Protein AF-A0A7Y6XZK2-F1 (afdb_monomer)

Solvent-accessible surface area (backbone atoms only — not comparable to full-atom values): 11524 Å² total; per-residue (Å²): 136,84,83,80,73,70,82,66,88,69,73,74,62,91,85,45,61,59,38,51,48,46,37,41,50,50,38,49,55,32,41,60,69,39,52,82,78,48,89,76,71,78,68,51,56,80,52,32,36,64,51,54,50,51,48,41,15,51,24,37,51,49,53,70,66,44,93,55,44,61,64,53,49,51,52,47,37,54,71,78,36,73,84,60,76,88,78,88,84,87,82,89,84,76,80,86,68,77,63,78,80,74,59,87,71,78,78,49,70,66,56,57,66,51,21,56,29,47,58,52,56,43,72,71,50,88,50,68,68,52,33,53,47,50,50,39,40,24,54,64,21,42,80,90,80,38,98,57,69,54,57,72,60,36,29,66,76,68,73,49,88,71,52,69,68,57,51,52,52,50,45,50,52,47,44,53,51,52,24,50,49,32,48,58,51,36,55,66,64,68,78,113

Foldseek 3Di:
DDPPPQPDCPPDPPPQPLLLVLLLVLQVVLLVVCCVVPNDDRGDLVSSLVSLLLLLLLLLLLLVLDPCNPVSVVVCCCVQPVPDDDDPDDPPDDDPPPPSVPDPPPQDPVSVSSNPSSLCLLVSQPDPLLSLLSNLQSNQANSVPHPDRPVVSSCVSSVDPDDPVVSVVSNVSSSSSSSSVSSVSNVVVVVD

Structure (mmCIF, N/CA/C/O backbone):
data_AF-A0A7Y6XZK2-F1
#
_entry.id   AF-A0A7Y6XZK2-F1
#
loop_
_atom_site.group_PDB
_atom_site.id
_atom_site.type_symbol
_atom_site.label_atom_id
_atom_site.label_alt_id
_atom_site.label_comp_id
_atom_site.label_asym_id
_atom_site.label_entity_id
_atom_site.label_seq_id
_atom_site.pdbx_PDB_ins_code
_atom_site.Cartn_x
_atom_site.Cartn_y
_atom_site.Cartn_z
_atom_site.occupancy
_atom_site.B_iso_or_equiv
_atom_site.auth_seq_id
_atom_site.auth_comp_id
_atom_site.auth_asym_id
_atom_site.auth_atom_id
_atom_site.pdbx_PDB_model_num
ATOM 1 N N . MET A 1 1 ? -10.246 10.568 -19.996 1.00 30.36 1 MET A N 1
ATOM 2 C CA . MET A 1 1 ? -11.472 10.224 -19.246 1.00 30.36 1 MET A CA 1
ATOM 3 C C . MET A 1 1 ? -11.061 9.611 -17.915 1.00 30.36 1 MET A C 1
ATOM 5 O O . MET A 1 1 ? -10.684 8.452 -17.885 1.00 30.36 1 MET A O 1
ATOM 9 N N . THR A 1 2 ? -11.022 10.388 -16.834 1.00 35.16 2 THR A N 1
ATOM 10 C CA . THR A 1 2 ? -10.696 9.880 -15.489 1.00 35.16 2 THR A CA 1
ATOM 11 C C . THR A 1 2 ? -11.989 9.589 -14.744 1.00 35.16 2 THR A C 1
ATOM 13 O O . THR A 1 2 ? -12.615 10.500 -14.206 1.00 35.16 2 THR A O 1
ATOM 16 N N . PHE A 1 3 ? -12.394 8.319 -14.726 1.00 36.44 3 PHE A N 1
ATOM 17 C CA . PHE A 1 3 ? -13.400 7.821 -13.794 1.00 36.44 3 PHE A CA 1
ATOM 18 C C . PHE A 1 3 ? -12.797 7.855 -12.381 1.00 36.44 3 PHE A C 1
ATOM 20 O O . PHE A 1 3 ? -12.209 6.886 -11.916 1.00 36.44 3 PHE A O 1
ATOM 27 N N . GLN A 1 4 ? -12.919 8.988 -11.685 1.00 44.47 4 GLN A N 1
ATOM 28 C CA . GLN A 1 4 ? -12.753 9.029 -10.232 1.00 44.47 4 GLN A CA 1
ATOM 29 C C . GLN A 1 4 ? -13.996 8.405 -9.593 1.00 44.47 4 GLN A C 1
ATOM 31 O O . GLN A 1 4 ? -14.863 9.091 -9.050 1.00 44.47 4 GLN A O 1
ATOM 36 N N . SER A 1 5 ? -14.128 7.083 -9.681 1.00 52.38 5 SER A N 1
ATOM 37 C CA . SER A 1 5 ? -15.079 6.382 -8.829 1.00 52.38 5 SER A CA 1
ATOM 38 C C . SER A 1 5 ? -14.573 6.509 -7.394 1.00 52.38 5 SER A C 1
ATOM 40 O O . SER A 1 5 ? -13.600 5.848 -7.019 1.00 52.38 5 SER A O 1
ATOM 42 N N . LYS A 1 6 ? -15.216 7.377 -6.598 1.00 55.41 6 LYS A N 1
ATOM 43 C CA . LYS A 1 6 ? -15.053 7.392 -5.137 1.00 55.41 6 LYS A CA 1
ATOM 44 C C . LYS A 1 6 ? -15.117 5.944 -4.634 1.00 55.41 6 LYS A C 1
ATOM 46 O O . LYS A 1 6 ? -15.958 5.198 -5.151 1.00 55.41 6 LYS A O 1
ATOM 51 N N . PRO A 1 7 ? -14.276 5.538 -3.665 1.00 54.31 7 PRO A N 1
ATOM 52 C CA . PRO A 1 7 ? -14.402 4.224 -3.057 1.00 54.31 7 PRO A CA 1
ATOM 53 C C . PRO A 1 7 ? -15.819 4.113 -2.491 1.00 54.31 7 PRO A C 1
ATOM 55 O O . PRO A 1 7 ? -16.156 4.711 -1.473 1.00 54.31 7 PRO A O 1
ATOM 58 N N . ARG A 1 8 ? -16.697 3.398 -3.200 1.00 53.41 8 ARG A N 1
ATOM 59 C CA . ARG A 1 8 ? -17.921 2.890 -2.592 1.00 53.41 8 ARG A CA 1
ATOM 60 C C . ARG A 1 8 ? -17.459 1.872 -1.568 1.00 53.41 8 ARG A C 1
ATOM 62 O O . ARG A 1 8 ? -16.470 1.186 -1.823 1.00 53.41 8 ARG A O 1
ATOM 69 N N . ALA A 1 9 ? -18.158 1.780 -0.442 1.00 49.50 9 ALA A N 1
ATOM 70 C CA . ALA A 1 9 ? -17.946 0.734 0.544 1.00 49.50 9 ALA A CA 1
ATOM 71 C C . ALA A 1 9 ? -18.176 -0.635 -0.119 1.00 49.50 9 ALA A C 1
ATOM 73 O O . ALA A 1 9 ? -19.245 -1.229 -0.014 1.00 49.50 9 ALA A O 1
ATOM 74 N N . ARG A 1 10 ? -17.190 -1.133 -0.871 1.00 50.78 10 ARG A N 1
ATOM 75 C CA . ARG A 1 10 ? -17.092 -2.547 -1.176 1.00 50.78 10 ARG A CA 1
ATOM 76 C C . ARG A 1 10 ? -16.938 -3.182 0.189 1.00 50.78 10 ARG A C 1
ATOM 78 O O . ARG A 1 10 ? -16.003 -2.856 0.920 1.00 50.78 10 ARG A O 1
ATOM 85 N N . ALA A 1 11 ? -17.923 -3.990 0.562 1.00 49.16 11 ALA A N 1
ATOM 86 C CA . ALA A 1 11 ? -17.801 -4.836 1.727 1.00 49.16 11 ALA A CA 1
ATOM 87 C C . ALA A 1 11 ? -16.461 -5.560 1.598 1.00 49.16 11 ALA A C 1
ATOM 89 O O . ALA A 1 11 ? -16.196 -6.180 0.564 1.00 49.16 11 ALA A O 1
ATOM 90 N N . PHE A 1 12 ? -15.603 -5.425 2.610 1.00 54.25 12 PHE A N 1
ATOM 91 C CA . PHE A 1 12 ? -14.484 -6.338 2.745 1.00 54.25 12 PHE A CA 1
ATOM 92 C C . PHE A 1 12 ? -15.054 -7.748 2.596 1.00 54.25 12 PHE A C 1
ATOM 94 O O . PHE A 1 12 ? -16.040 -8.054 3.279 1.00 54.25 12 PHE A O 1
ATOM 101 N N . PRO A 1 13 ? -14.526 -8.588 1.691 1.00 54.16 13 PRO A N 1
ATOM 102 C CA . PRO A 1 13 ? -14.960 -9.970 1.649 1.00 54.16 13 PRO A CA 1
ATOM 103 C C . PRO A 1 13 ? -14.797 -10.530 3.065 1.00 54.16 13 PRO A C 1
ATOM 105 O O . PRO A 1 13 ? -13.745 -10.358 3.681 1.00 54.16 13 PRO A O 1
ATOM 108 N N . ALA A 1 14 ? -15.856 -11.143 3.603 1.00 47.19 14 ALA A N 1
ATOM 109 C CA . ALA A 1 14 ? -15.956 -11.570 5.005 1.00 47.19 14 ALA A CA 1
ATOM 110 C C . ALA A 1 14 ? -14.812 -12.502 5.4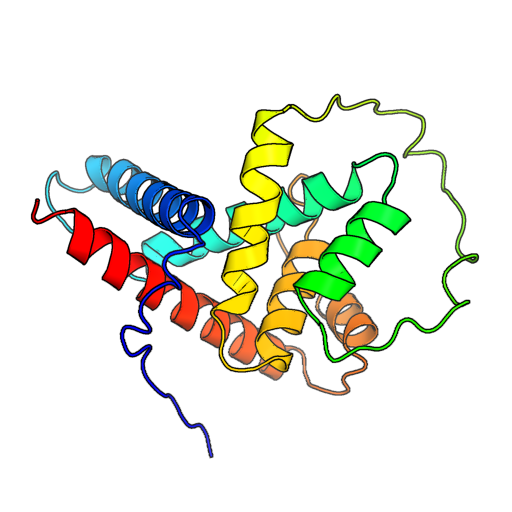68 1.00 47.19 14 ALA A C 1
ATOM 112 O O . ALA A 1 14 ? -14.646 -12.751 6.659 1.00 47.19 14 ALA A O 1
ATOM 113 N N . GLN A 1 15 ? -14.016 -12.995 4.518 1.00 51.72 15 GLN A N 1
ATOM 114 C CA . GLN A 1 15 ? -12.841 -13.834 4.702 1.00 51.72 15 GLN A CA 1
ATOM 115 C C . GLN A 1 15 ? -11.559 -13.069 5.067 1.00 51.72 15 GLN A C 1
ATOM 117 O O . GLN A 1 15 ? -10.582 -13.719 5.411 1.00 51.72 15 GLN A O 1
ATOM 122 N N . ASN A 1 16 ? -11.529 -11.730 5.045 1.00 70.69 16 ASN A N 1
ATOM 123 C CA . ASN A 1 16 ? -10.272 -10.985 5.179 1.00 70.69 16 ASN A CA 1
ATOM 124 C C . ASN A 1 16 ? -10.160 -10.187 6.493 1.00 70.69 16 ASN A C 1
ATOM 126 O O . ASN A 1 16 ? -9.974 -8.967 6.500 1.00 70.69 16 ASN A O 1
ATOM 130 N N . ARG A 1 17 ? -10.317 -10.889 7.627 1.00 78.44 17 ARG A N 1
ATOM 131 C CA . ARG A 1 17 ? -10.197 -10.308 8.982 1.00 78.44 17 ARG A CA 1
ATOM 132 C C . ARG A 1 17 ? -8.832 -9.662 9.213 1.00 78.44 17 ARG A C 1
ATOM 134 O O . ARG A 1 17 ? -8.770 -8.598 9.821 1.00 78.44 17 ARG A O 1
ATOM 141 N N . ASP A 1 18 ? -7.774 -10.264 8.682 1.00 82.75 18 ASP A N 1
ATOM 142 C CA . ASP A 1 18 ? -6.408 -9.769 8.859 1.00 82.75 18 ASP A CA 1
ATOM 143 C C . ASP A 1 18 ? -6.171 -8.475 8.075 1.00 82.75 18 ASP A C 1
ATOM 145 O O . ASP A 1 18 ? -5.560 -7.538 8.586 1.00 82.75 18 ASP A O 1
ATOM 149 N N . MET A 1 19 ? -6.743 -8.359 6.873 1.00 83.94 19 MET A N 1
ATOM 150 C CA . MET A 1 19 ? -6.704 -7.117 6.100 1.00 83.94 19 MET A CA 1
ATOM 151 C C . MET A 1 19 ? -7.499 -5.994 6.779 1.00 83.94 19 MET A C 1
ATOM 153 O O . MET A 1 19 ? -7.035 -4.856 6.824 1.00 83.94 19 MET A O 1
ATOM 157 N N . LEU A 1 20 ? -8.670 -6.297 7.353 1.00 86.69 20 LEU A N 1
ATOM 158 C CA . LEU A 1 20 ? -9.415 -5.319 8.153 1.00 86.69 20 LEU A CA 1
ATOM 159 C C . LEU A 1 20 ? -8.607 -4.883 9.382 1.00 86.69 20 LEU A C 1
ATOM 161 O O . LEU A 1 20 ? -8.540 -3.690 9.667 1.00 86.69 20 LEU A O 1
ATOM 165 N N . LYS A 1 21 ? -7.958 -5.823 10.076 1.00 88.75 21 LYS A N 1
ATOM 166 C CA . LYS A 1 21 ? -7.069 -5.523 11.204 1.00 88.75 21 LYS A CA 1
ATOM 167 C C . LYS A 1 21 ? -5.943 -4.572 10.788 1.00 88.75 21 LYS A C 1
ATOM 169 O O . LYS A 1 21 ? -5.758 -3.559 11.450 1.00 88.75 21 LYS A O 1
ATOM 174 N N . ALA A 1 22 ? -5.273 -4.829 9.662 1.00 88.44 22 ALA A N 1
ATOM 175 C CA . ALA A 1 22 ? -4.241 -3.938 9.125 1.00 88.44 22 ALA A CA 1
ATOM 176 C C . ALA A 1 22 ? -4.778 -2.526 8.832 1.00 88.44 22 ALA A C 1
ATOM 178 O O . ALA A 1 22 ? -4.155 -1.534 9.197 1.00 88.44 22 ALA A O 1
ATOM 179 N N . VAL A 1 23 ? -5.970 -2.417 8.235 1.00 90.25 23 VAL A N 1
ATOM 180 C CA . VAL A 1 23 ? -6.625 -1.118 8.003 1.00 90.25 23 VAL A CA 1
ATOM 181 C C . VAL A 1 23 ? -6.894 -0.368 9.308 1.00 90.25 23 VAL A C 1
ATOM 183 O O . VAL A 1 23 ? -6.638 0.835 9.386 1.00 90.25 23 VAL A O 1
ATOM 186 N N . LEU A 1 24 ? -7.399 -1.060 10.330 1.00 90.88 24 LEU A N 1
ATOM 187 C CA . LEU A 1 24 ? -7.689 -0.452 11.627 1.00 90.88 24 LEU A CA 1
ATOM 188 C C . LEU A 1 24 ? -6.411 -0.059 12.379 1.00 90.88 24 LEU A C 1
ATOM 190 O O . LEU A 1 24 ? -6.404 0.988 13.019 1.00 90.88 24 LEU A O 1
ATOM 194 N N . GLU A 1 25 ? -5.331 -0.837 12.267 1.00 91.81 25 GLU A N 1
ATOM 195 C CA . GLU A 1 25 ? -4.018 -0.487 12.826 1.00 91.81 25 GLU A CA 1
ATOM 196 C C . GLU A 1 25 ? -3.460 0.789 12.173 1.00 91.81 25 GLU A C 1
ATOM 198 O O . GLU A 1 25 ? -3.100 1.723 12.888 1.00 91.81 25 GLU A O 1
ATOM 203 N N . ILE A 1 26 ? -3.497 0.901 10.838 1.00 90.94 26 ILE A N 1
ATOM 204 C CA . ILE A 1 26 ? -3.076 2.122 10.118 1.00 90.94 26 ILE A CA 1
ATOM 205 C C . ILE A 1 26 ? -3.910 3.337 10.554 1.00 90.94 26 ILE A C 1
ATOM 207 O O . ILE A 1 26 ? -3.377 4.430 10.764 1.00 90.94 26 ILE A O 1
ATOM 211 N N . TYR A 1 27 ? -5.226 3.164 10.696 1.00 90.69 27 TYR A N 1
ATOM 212 C CA . TYR A 1 27 ? -6.109 4.229 11.168 1.00 90.69 27 TYR A CA 1
ATOM 213 C C . TYR A 1 27 ? -5.792 4.632 12.617 1.00 90.69 27 TYR A C 1
ATOM 215 O O . TYR A 1 27 ? -5.701 5.823 12.920 1.00 90.69 27 TYR A O 1
ATOM 223 N N . ALA A 1 28 ? -5.579 3.661 13.509 1.00 89.25 28 ALA A N 1
ATOM 224 C CA . ALA A 1 28 ? -5.222 3.908 14.902 1.00 89.25 28 ALA A CA 1
ATOM 225 C C . ALA A 1 28 ? -3.874 4.637 15.029 1.00 89.25 28 ALA A C 1
ATOM 227 O O . ALA A 1 28 ? -3.771 5.584 15.808 1.00 89.25 28 ALA A O 1
ATOM 228 N N . GLU A 1 29 ? -2.868 4.276 14.226 1.00 89.38 29 GLU A N 1
ATOM 229 C CA . GLU A 1 29 ? -1.589 4.998 14.163 1.00 89.38 29 GLU A CA 1
ATOM 230 C C . GLU A 1 29 ? -1.783 6.475 13.796 1.00 89.38 29 GLU A C 1
ATOM 232 O O . GLU A 1 29 ? -1.180 7.361 14.411 1.00 89.38 29 GLU A O 1
ATOM 237 N N . ALA A 1 30 ? -2.653 6.762 12.824 1.00 87.94 30 ALA A N 1
ATOM 238 C CA . ALA A 1 30 ? -2.967 8.134 12.445 1.00 87.94 30 ALA A CA 1
ATOM 239 C C . ALA A 1 30 ? -3.667 8.901 13.578 1.00 87.94 30 ALA A C 1
ATOM 241 O O . ALA A 1 30 ? -3.247 10.012 13.909 1.00 87.94 30 ALA A O 1
ATOM 242 N N . VAL A 1 31 ? -4.652 8.291 14.244 1.00 86.38 31 VAL A N 1
ATOM 243 C CA . VAL A 1 31 ? -5.320 8.879 15.421 1.00 86.38 31 VAL A CA 1
ATOM 244 C C . VAL A 1 31 ? -4.313 9.184 16.536 1.00 86.38 31 VAL A C 1
ATOM 246 O O . VAL A 1 31 ? -4.293 10.299 17.058 1.00 86.38 31 VAL A O 1
ATOM 249 N N . CYS A 1 32 ? -3.432 8.239 16.873 1.00 83.75 32 CYS A N 1
ATOM 250 C CA . CYS A 1 32 ? -2.424 8.419 17.921 1.00 83.75 32 CYS A CA 1
ATOM 251 C C . CYS A 1 32 ? -1.480 9.590 17.621 1.00 83.75 32 CYS A C 1
ATOM 253 O O . CYS A 1 32 ? -1.149 10.363 18.518 1.00 83.75 32 CYS A O 1
ATOM 255 N N . THR A 1 33 ? -1.081 9.775 16.361 1.00 81.75 33 THR A N 1
ATOM 256 C CA . THR A 1 33 ? -0.218 10.907 15.986 1.00 81.75 33 THR A CA 1
ATOM 257 C C . THR A 1 33 ? -0.914 12.268 16.071 1.00 81.75 33 THR A C 1
ATOM 259 O O . THR A 1 33 ? -0.247 13.288 16.253 1.00 81.75 33 THR A O 1
ATOM 262 N N . LEU A 1 34 ? -2.246 12.293 15.986 1.00 76.50 34 LEU A N 1
ATOM 263 C CA . LEU A 1 34 ? -3.061 13.502 16.116 1.00 76.50 34 LEU A CA 1
ATOM 264 C C . LEU A 1 34 ? -3.424 13.835 17.562 1.00 76.50 34 LEU A C 1
ATOM 266 O O . LEU A 1 34 ? -3.743 14.987 17.843 1.00 76.50 34 LEU A O 1
ATOM 270 N N . ALA A 1 35 ? -3.306 12.888 18.497 1.00 62.19 35 ALA A N 1
ATOM 271 C CA . ALA A 1 35 ? -3.550 13.136 19.919 1.00 62.19 35 ALA A CA 1
ATOM 272 C C . ALA A 1 35 ? -2.668 14.272 20.487 1.00 62.19 35 ALA A C 1
ATOM 274 O O . ALA A 1 35 ? -3.070 14.954 21.426 1.00 62.19 35 ALA A O 1
ATOM 275 N N . GLY A 1 36 ? -1.511 14.547 19.867 1.00 61.56 36 GLY A N 1
ATOM 276 C CA . GLY A 1 36 ? -0.664 15.705 20.181 1.00 61.56 36 GLY A CA 1
ATOM 277 C C . GLY A 1 36 ? -1.136 17.056 19.613 1.00 61.56 36 GLY A C 1
ATOM 278 O O . GLY A 1 36 ? -0.584 18.085 19.991 1.00 61.56 36 GLY A O 1
ATOM 279 N N . ARG A 1 37 ? -2.129 17.083 18.710 1.00 62.28 37 ARG A N 1
ATOM 280 C CA . ARG A 1 37 ? -2.663 18.287 18.031 1.00 62.28 37 ARG A CA 1
ATOM 281 C C . ARG A 1 37 ? -4.037 18.751 18.539 1.00 62.28 37 ARG A C 1
ATOM 283 O O . ARG A 1 37 ? -4.488 19.823 18.147 1.00 62.28 37 ARG A O 1
ATOM 290 N N . GLY A 1 38 ? -4.695 17.978 19.403 1.00 55.75 38 GLY A N 1
ATOM 291 C CA . GLY A 1 38 ? -6.032 18.274 19.930 1.00 55.75 38 GLY A CA 1
ATOM 292 C C . GLY A 1 38 ? -6.882 17.007 20.001 1.00 55.75 38 GLY A C 1
ATOM 293 O O . GLY A 1 38 ? -7.063 16.315 19.006 1.00 55.75 38 GLY A O 1
ATOM 294 N N . ALA A 1 39 ? -7.393 16.692 21.190 1.00 55.38 39 ALA A N 1
ATOM 295 C CA . ALA A 1 39 ? -7.749 15.335 21.616 1.00 55.38 39 ALA A CA 1
ATOM 296 C C . ALA A 1 39 ? -8.914 14.623 20.890 1.00 55.38 39 ALA A C 1
ATOM 298 O O . ALA A 1 39 ? -9.234 13.506 21.277 1.00 55.38 39 ALA A O 1
ATOM 299 N N . ASN A 1 40 ? -9.561 15.203 19.870 1.00 65.56 40 ASN A N 1
ATOM 300 C CA . ASN A 1 40 ? -10.792 14.624 19.306 1.00 65.56 40 ASN A CA 1
ATOM 301 C C . ASN A 1 40 ? -10.963 14.704 17.781 1.00 65.56 40 ASN A C 1
ATOM 303 O O . ASN A 1 40 ? -11.950 14.164 17.274 1.00 65.56 40 ASN A O 1
ATOM 307 N N . SER A 1 41 ? -10.041 15.316 17.035 1.00 71.31 41 SER A N 1
ATOM 308 C CA . SER A 1 41 ? -10.200 15.426 15.579 1.00 71.31 41 SER A CA 1
ATOM 309 C C . SER A 1 41 ? -10.007 14.064 14.892 1.00 71.31 41 SER A C 1
ATOM 311 O O . SER A 1 41 ? -9.044 13.360 15.208 1.00 71.31 41 SER A O 1
ATOM 313 N N . PRO A 1 42 ? -10.912 13.643 13.986 1.00 80.50 42 PRO A N 1
ATOM 314 C CA . PRO A 1 42 ? -10.686 12.460 13.162 1.00 80.50 42 PRO A CA 1
ATOM 315 C C . PRO A 1 42 ? -9.492 12.690 12.217 1.00 80.50 42 PRO A C 1
ATOM 317 O O . PRO A 1 42 ? -9.245 13.833 11.832 1.00 80.50 42 PRO A O 1
ATOM 320 N N . PRO A 1 43 ? -8.745 11.633 11.853 1.00 87.38 43 PRO A N 1
ATOM 321 C CA . PRO A 1 43 ? -7.648 11.754 10.905 1.00 87.38 43 PRO A CA 1
ATOM 322 C C . PRO A 1 43 ? -8.151 12.112 9.513 1.00 87.38 43 PRO A C 1
ATOM 324 O O . PRO A 1 43 ? -9.214 11.658 9.088 1.00 87.38 43 PRO A O 1
ATOM 327 N N . GLU A 1 44 ? -7.361 12.894 8.785 1.00 90.69 44 GLU A N 1
ATOM 328 C CA . GLU A 1 44 ? -7.632 13.215 7.388 1.00 90.69 44 GLU A CA 1
ATOM 329 C C . GLU A 1 44 ? -6.825 12.313 6.445 1.00 90.69 44 GLU A C 1
ATOM 331 O O . GLU A 1 44 ? -5.935 11.560 6.847 1.00 90.69 44 GLU A O 1
ATOM 336 N N . VAL A 1 45 ? -7.126 12.379 5.144 1.00 90.50 45 VAL A N 1
ATOM 337 C CA . VAL A 1 45 ? -6.440 11.572 4.115 1.00 90.50 45 VAL A CA 1
ATOM 338 C C . VAL A 1 45 ? -4.927 11.815 4.148 1.00 90.50 45 VAL A C 1
ATOM 340 O O . VAL A 1 45 ? -4.144 10.878 3.984 1.00 90.50 45 VAL A O 1
ATOM 343 N N . GLU A 1 46 ? -4.525 13.060 4.401 1.00 89.94 46 GLU A N 1
ATOM 344 C CA . GLU A 1 46 ? -3.128 13.494 4.477 1.00 89.94 46 GLU A CA 1
ATOM 345 C C . GLU A 1 46 ? -2.374 12.867 5.655 1.00 89.94 46 GLU A C 1
ATOM 347 O O . GLU A 1 46 ? -1.170 12.626 5.552 1.00 89.94 46 GLU A O 1
ATOM 352 N N . ASP A 1 47 ? -3.078 12.530 6.739 1.00 89.56 47 ASP A N 1
ATOM 353 C CA . ASP A 1 47 ? -2.489 11.841 7.884 1.00 89.56 47 ASP A CA 1
ATOM 354 C C . ASP A 1 47 ? -2.290 10.352 7.590 1.00 89.56 47 ASP A C 1
ATOM 356 O O . ASP A 1 47 ? -1.270 9.785 7.983 1.00 89.56 47 ASP A O 1
ATOM 360 N N . ILE A 1 48 ? -3.219 9.721 6.859 1.00 91.69 48 ILE A N 1
ATOM 361 C CA . ILE A 1 48 ? -3.176 8.286 6.533 1.00 91.69 48 ILE A CA 1
ATOM 362 C C . ILE A 1 48 ? -2.082 7.950 5.515 1.00 91.69 48 ILE A C 1
ATOM 364 O O . ILE A 1 48 ? -1.349 6.978 5.708 1.00 91.69 48 ILE A O 1
ATOM 368 N N . ILE A 1 49 ? -1.970 8.729 4.431 1.00 92.81 49 ILE A N 1
ATOM 369 C CA . ILE A 1 49 ? -1.065 8.456 3.296 1.00 92.81 49 ILE A CA 1
ATOM 370 C C . ILE A 1 49 ? 0.360 8.063 3.728 1.00 92.81 49 ILE A C 1
ATOM 372 O O . ILE A 1 49 ? 0.808 6.985 3.335 1.00 92.81 49 ILE A O 1
ATOM 376 N N . PRO A 1 50 ? 1.084 8.862 4.533 1.00 90.69 50 PRO A N 1
ATOM 377 C CA . PRO A 1 50 ? 2.450 8.523 4.940 1.00 90.69 50 PRO A CA 1
ATOM 378 C C . PRO A 1 50 ? 2.549 7.232 5.770 1.00 90.69 50 PRO A C 1
ATOM 380 O O . PRO A 1 50 ? 3.562 6.540 5.683 1.00 90.69 50 PRO A O 1
ATOM 383 N N . ARG A 1 51 ? 1.520 6.869 6.554 1.00 91.31 51 ARG A N 1
ATOM 384 C CA . ARG A 1 51 ? 1.519 5.599 7.306 1.00 91.31 51 ARG A CA 1
ATOM 385 C C . ARG A 1 51 ? 1.298 4.431 6.359 1.00 91.31 51 ARG A C 1
ATOM 387 O O . ARG A 1 51 ? 2.064 3.476 6.389 1.00 91.31 51 ARG A O 1
ATOM 394 N N . LEU A 1 52 ? 0.318 4.554 5.465 1.00 91.81 52 LEU A N 1
ATOM 395 C CA . LEU A 1 52 ? 0.047 3.559 4.432 1.00 91.81 52 LEU A CA 1
ATOM 396 C C . LEU A 1 52 ? 1.294 3.287 3.575 1.00 91.81 52 LEU A C 1
ATOM 398 O O . LEU A 1 52 ? 1.648 2.133 3.340 1.00 91.81 52 LEU A O 1
ATOM 402 N N . GLU A 1 53 ? 1.983 4.343 3.146 1.00 91.50 53 GLU A N 1
ATOM 403 C CA . GLU A 1 53 ? 3.226 4.238 2.383 1.00 91.50 53 GLU A CA 1
ATOM 404 C C . GLU A 1 53 ? 4.321 3.521 3.190 1.00 91.50 53 GLU A C 1
ATOM 406 O O . GLU A 1 53 ? 4.929 2.571 2.693 1.00 91.50 53 GLU A O 1
ATOM 411 N N . ASN A 1 54 ? 4.531 3.898 4.455 1.00 90.38 54 ASN A N 1
ATOM 412 C CA . ASN A 1 54 ? 5.521 3.254 5.321 1.00 90.38 54 ASN A CA 1
ATOM 413 C C . ASN A 1 54 ? 5.229 1.761 5.552 1.00 90.38 54 ASN A C 1
ATOM 415 O O . ASN A 1 54 ? 6.136 0.925 5.506 1.00 90.38 54 ASN A O 1
ATOM 419 N N . TRP A 1 55 ? 3.960 1.413 5.751 1.00 91.31 55 TRP A N 1
ATOM 420 C CA . TRP A 1 55 ? 3.506 0.031 5.867 1.00 91.31 55 TRP A CA 1
ATOM 421 C C . TRP A 1 55 ? 3.827 -0.767 4.600 1.00 91.31 55 TRP A C 1
ATOM 423 O O . TRP A 1 55 ? 4.450 -1.827 4.680 1.00 91.31 55 TRP A O 1
ATOM 433 N N . MET A 1 56 ? 3.499 -0.237 3.417 1.00 90.75 56 MET A N 1
ATOM 434 C CA . MET A 1 56 ? 3.809 -0.895 2.141 1.00 90.75 56 MET A CA 1
ATOM 435 C C . MET A 1 56 ? 5.312 -1.089 1.927 1.00 90.75 56 MET A C 1
ATOM 437 O O . MET A 1 56 ? 5.743 -2.160 1.488 1.00 90.75 56 MET A O 1
ATOM 441 N N . ILE A 1 57 ? 6.121 -0.080 2.254 1.00 89.19 57 ILE A N 1
ATOM 442 C CA . ILE A 1 57 ? 7.585 -0.155 2.160 1.00 89.19 57 ILE A CA 1
ATOM 443 C C . ILE A 1 57 ? 8.120 -1.239 3.098 1.00 89.19 57 ILE A C 1
ATOM 445 O O . ILE A 1 57 ? 8.942 -2.061 2.684 1.00 89.19 57 ILE A O 1
ATOM 449 N N . THR A 1 58 ? 7.624 -1.284 4.335 1.00 87.06 58 THR A N 1
ATOM 450 C CA . THR A 1 58 ? 8.026 -2.266 5.352 1.00 87.06 58 THR A CA 1
ATOM 451 C C . THR A 1 58 ? 7.642 -3.686 4.937 1.00 87.06 58 THR A C 1
ATOM 453 O O . THR A 1 58 ? 8.461 -4.604 5.036 1.00 87.06 58 THR A O 1
ATOM 456 N N . ALA A 1 59 ? 6.443 -3.877 4.385 1.00 87.75 59 ALA A N 1
ATOM 457 C CA . ALA A 1 59 ? 6.008 -5.158 3.839 1.00 87.75 59 ALA A CA 1
ATOM 458 C C . ALA A 1 59 ? 6.904 -5.604 2.668 1.00 87.75 59 ALA A C 1
ATOM 460 O O . ALA A 1 59 ? 7.407 -6.728 2.659 1.00 87.75 59 ALA A O 1
ATOM 461 N N . CYS A 1 60 ? 7.212 -4.708 1.724 1.00 87.25 60 CYS A N 1
ATOM 462 C CA . CYS A 1 60 ? 8.113 -5.015 0.609 1.00 87.25 60 CYS A CA 1
ATOM 463 C C . CYS A 1 60 ? 9.562 -5.274 1.062 1.00 87.25 60 CYS A C 1
ATOM 465 O O . CYS A 1 60 ? 10.275 -6.083 0.463 1.00 87.25 60 CYS A O 1
ATOM 467 N N . TRP A 1 61 ? 10.036 -4.595 2.108 1.00 83.62 61 TRP A N 1
ATOM 468 C CA . TRP A 1 61 ? 11.347 -4.852 2.714 1.00 83.62 61 TRP A CA 1
ATOM 469 C C . TRP A 1 61 ? 11.401 -6.228 3.377 1.00 83.62 61 TRP A C 1
ATOM 471 O O . TRP A 1 61 ? 12.369 -6.968 3.203 1.00 83.62 61 TRP A O 1
ATOM 481 N N . THR A 1 62 ? 10.347 -6.606 4.093 1.00 80.75 62 THR A N 1
ATOM 482 C CA . THR A 1 62 ? 10.209 -7.928 4.715 1.00 80.75 62 THR A CA 1
ATOM 483 C C . THR A 1 62 ? 10.183 -9.031 3.667 1.00 80.75 62 THR A C 1
ATOM 485 O O . THR A 1 62 ? 10.983 -9.963 3.753 1.00 80.75 62 THR A O 1
ATOM 488 N N . LEU A 1 63 ? 9.398 -8.857 2.601 1.00 81.50 63 LEU A N 1
ATOM 489 C CA . LEU A 1 63 ? 9.348 -9.786 1.471 1.00 81.50 63 LEU A CA 1
ATOM 490 C C . LEU A 1 63 ? 10.733 -10.006 0.839 1.00 81.50 63 LEU A C 1
ATOM 492 O O . LEU A 1 63 ? 11.118 -11.136 0.549 1.00 81.50 63 LEU A O 1
ATOM 496 N N . ARG A 1 64 ? 11.536 -8.942 0.692 1.00 77.06 64 ARG A N 1
ATOM 497 C CA . ARG A 1 64 ? 12.920 -9.024 0.187 1.00 77.06 64 ARG A CA 1
ATOM 498 C C . ARG A 1 64 ? 13.879 -9.753 1.122 1.00 77.06 64 ARG A C 1
ATOM 500 O O . ARG A 1 64 ? 14.933 -10.196 0.671 1.00 77.06 64 ARG A O 1
ATOM 507 N N . ARG A 1 65 ? 13.596 -9.847 2.415 1.00 75.19 65 ARG A N 1
ATOM 508 C CA . ARG A 1 65 ? 14.489 -10.503 3.380 1.00 75.19 65 ARG A CA 1
ATOM 509 C C . ARG A 1 65 ? 14.176 -11.989 3.548 1.00 75.19 65 ARG A C 1
ATOM 511 O O . ARG A 1 65 ? 15.034 -12.704 4.062 1.00 75.19 65 ARG A O 1
ATOM 518 N N . LEU A 1 66 ? 12.998 -12.456 3.120 1.00 67.75 66 LEU A N 1
ATOM 519 C CA . LEU A 1 66 ? 12.615 -13.862 3.250 1.00 67.75 66 LEU A CA 1
ATOM 520 C C . LEU A 1 66 ? 13.625 -14.772 2.523 1.00 67.75 66 LEU A C 1
ATOM 522 O O . LEU A 1 66 ? 14.018 -14.458 1.400 1.00 67.75 66 LEU A O 1
ATOM 526 N N . PRO A 1 67 ? 14.071 -15.881 3.145 1.00 54.88 67 PRO A N 1
ATOM 527 C CA . PRO A 1 67 ? 15.085 -16.770 2.572 1.00 54.88 67 PRO A CA 1
ATOM 528 C C . PRO A 1 67 ? 14.593 -17.522 1.325 1.00 54.88 67 PRO A C 1
ATOM 530 O O . PRO A 1 67 ? 15.408 -17.905 0.494 1.00 54.88 67 PRO A O 1
ATOM 533 N N . ASP A 1 68 ? 13.276 -17.667 1.162 1.00 59.38 68 ASP A N 1
ATOM 534 C CA . ASP A 1 68 ? 12.623 -18.282 0.003 1.00 59.38 68 ASP A CA 1
ATOM 535 C C . ASP A 1 68 ? 11.902 -17.218 -0.843 1.00 59.38 68 ASP A C 1
ATOM 537 O O . ASP A 1 68 ? 10.673 -17.175 -0.963 1.00 59.38 68 ASP A O 1
ATOM 541 N N . ARG A 1 69 ? 12.691 -16.265 -1.357 1.00 53.88 69 ARG A N 1
ATOM 542 C CA . ARG A 1 69 ? 12.188 -15.105 -2.115 1.00 53.88 69 ARG A CA 1
ATOM 543 C C . ARG A 1 69 ? 11.355 -15.517 -3.316 1.00 53.88 69 ARG A C 1
ATOM 545 O O . ARG A 1 69 ? 10.375 -14.846 -3.615 1.00 53.88 69 ARG A O 1
ATOM 552 N N . GLU A 1 70 ? 11.751 -16.589 -3.996 1.00 48.75 70 GLU A N 1
ATOM 553 C CA . GLU A 1 70 ? 11.073 -17.072 -5.193 1.00 48.75 70 GLU A CA 1
ATOM 554 C C . GLU A 1 70 ? 9.760 -17.767 -4.849 1.00 48.75 70 GLU A C 1
ATOM 556 O O . GLU A 1 70 ? 8.749 -17.385 -5.428 1.00 48.75 70 GLU A O 1
ATOM 561 N N . ALA A 1 71 ? 9.689 -18.684 -3.875 1.00 46.47 71 ALA A N 1
ATOM 562 C CA . ALA A 1 71 ? 8.401 -19.302 -3.548 1.00 46.47 71 ALA A CA 1
ATOM 563 C C . ALA A 1 71 ? 7.436 -18.316 -2.872 1.00 46.47 71 ALA A C 1
ATOM 565 O O . ALA A 1 71 ? 6.236 -18.358 -3.141 1.00 46.47 71 ALA A O 1
ATOM 566 N N . GLY A 1 72 ? 7.940 -17.399 -2.037 1.00 47.22 72 GLY A N 1
ATOM 567 C CA . GLY A 1 72 ? 7.140 -16.339 -1.418 1.00 47.22 72 GLY A CA 1
ATOM 568 C C . GLY A 1 72 ? 6.573 -15.366 -2.453 1.00 47.22 72 GLY A C 1
ATOM 569 O O . GLY A 1 72 ? 5.368 -15.124 -2.472 1.00 47.22 72 GLY A O 1
ATOM 570 N N . PHE A 1 73 ? 7.415 -14.877 -3.369 1.00 52.31 73 PHE A N 1
ATOM 571 C CA . PHE A 1 73 ? 6.993 -14.016 -4.476 1.00 52.31 73 PHE A CA 1
ATOM 572 C C . PHE A 1 73 ? 6.082 -14.744 -5.470 1.00 52.31 73 PHE A C 1
ATOM 574 O O . PHE A 1 73 ? 5.118 -14.146 -5.928 1.00 52.31 73 PHE A O 1
ATOM 581 N N . LEU A 1 74 ? 6.322 -16.021 -5.787 1.00 50.31 74 LEU A N 1
ATOM 582 C CA . LEU A 1 74 ? 5.474 -16.812 -6.691 1.00 50.31 74 LEU A CA 1
ATOM 583 C C . LEU A 1 74 ? 4.104 -17.132 -6.071 1.00 50.31 74 LEU A C 1
ATOM 585 O O . LEU A 1 74 ? 3.094 -17.058 -6.771 1.00 50.31 74 LEU A O 1
ATOM 589 N N . ARG A 1 75 ? 4.037 -17.411 -4.761 1.00 49.62 75 ARG A N 1
ATOM 590 C CA . ARG A 1 75 ? 2.768 -17.575 -4.025 1.00 49.62 75 ARG A CA 1
ATOM 591 C C . ARG A 1 75 ? 1.986 -16.267 -3.956 1.00 49.62 75 ARG A C 1
ATOM 593 O O . ARG A 1 75 ? 0.805 -16.251 -4.293 1.00 49.62 75 ARG A O 1
ATOM 600 N N . LEU A 1 76 ? 2.655 -15.168 -3.602 1.00 52.28 76 LEU A N 1
ATOM 601 C CA . LEU A 1 76 ? 2.071 -13.828 -3.653 1.00 52.28 76 LEU A CA 1
ATOM 602 C C . LEU A 1 76 ? 1.687 -13.445 -5.079 1.00 52.28 76 LEU A C 1
ATOM 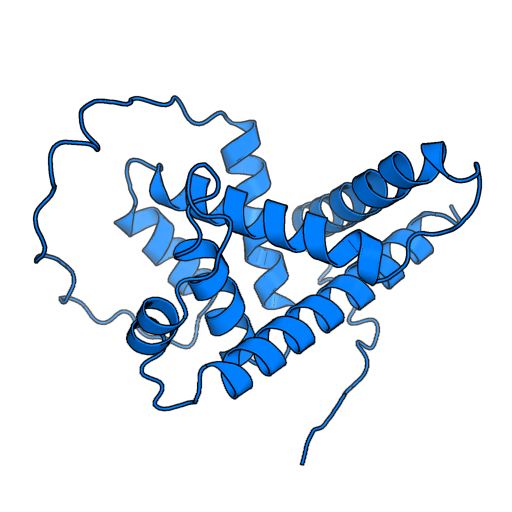604 O O . LEU A 1 76 ? 0.688 -12.768 -5.250 1.00 52.28 76 LEU A O 1
ATOM 608 N N . ARG A 1 77 ? 2.406 -13.901 -6.111 1.00 49.47 77 ARG A N 1
ATOM 609 C CA . ARG A 1 77 ? 2.061 -13.597 -7.499 1.00 49.47 77 ARG A CA 1
ATOM 610 C C . ARG A 1 77 ? 0.784 -14.299 -7.940 1.00 49.47 77 ARG A C 1
ATOM 612 O O . ARG A 1 77 ? -0.064 -13.652 -8.542 1.00 49.47 77 ARG A O 1
ATOM 619 N N . GLY A 1 78 ? 0.613 -15.570 -7.583 1.00 45.06 78 GLY A N 1
ATOM 620 C CA . GLY A 1 78 ? -0.640 -16.296 -7.813 1.00 45.06 78 GLY A CA 1
ATOM 621 C C . GLY A 1 78 ? -1.824 -15.726 -7.021 1.00 45.06 78 GLY A C 1
ATOM 622 O O . GLY A 1 78 ? -2.944 -15.729 -7.522 1.00 45.06 78 GLY A O 1
ATOM 623 N N . ALA A 1 79 ? -1.578 -15.192 -5.818 1.00 47.94 79 ALA A N 1
ATOM 624 C CA . ALA A 1 79 ? -2.609 -14.598 -4.963 1.00 47.94 79 ALA A CA 1
ATOM 625 C C . ALA 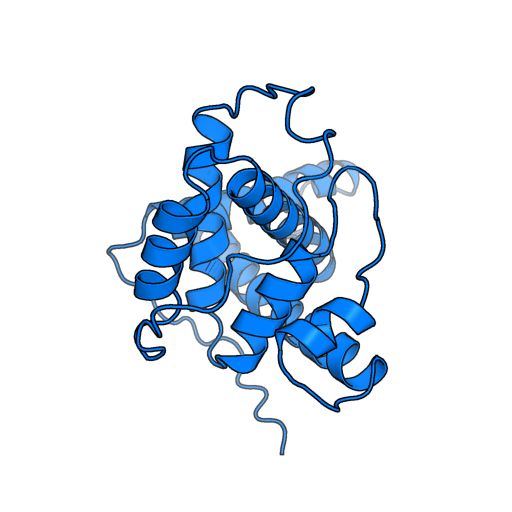A 1 79 ? -2.955 -13.135 -5.323 1.00 47.94 79 ALA A C 1
ATOM 627 O O . ALA A 1 79 ? -4.125 -12.759 -5.316 1.00 47.94 79 ALA A O 1
ATOM 628 N N . LEU A 1 80 ? -1.959 -12.309 -5.661 1.00 44.25 80 LEU A N 1
ATOM 629 C CA . LEU A 1 80 ? -2.117 -10.888 -5.999 1.00 44.25 80 LEU A CA 1
ATOM 630 C C . LEU A 1 80 ? -2.450 -10.657 -7.482 1.00 44.25 80 LEU A C 1
ATOM 632 O O . LEU A 1 80 ? -3.089 -9.657 -7.822 1.00 44.25 80 LEU A O 1
ATOM 636 N N . TRP A 1 81 ? -2.021 -11.563 -8.368 1.00 53.28 81 TRP A N 1
ATOM 637 C CA . TRP A 1 81 ? -2.166 -11.457 -9.824 1.00 53.28 81 TRP A CA 1
ATOM 638 C C . TRP A 1 81 ? -2.560 -12.808 -10.460 1.00 53.28 81 TRP A C 1
ATOM 640 O O . TRP A 1 81 ? -1.782 -13.368 -11.241 1.00 53.28 81 TRP A O 1
ATOM 650 N N . PRO A 1 82 ? -3.785 -13.314 -10.197 1.00 44.66 82 PRO A N 1
ATOM 651 C CA . PRO A 1 82 ? -4.264 -14.597 -10.730 1.00 44.66 82 PRO A CA 1
ATOM 652 C C . PRO A 1 82 ? -4.285 -14.663 -12.268 1.00 44.66 82 PRO A C 1
ATOM 654 O O . PRO A 1 82 ? -4.296 -15.746 -12.840 1.00 44.66 82 PRO A O 1
ATOM 657 N N . GLU A 1 83 ? -4.254 -13.511 -12.944 1.00 39.41 83 GLU A N 1
ATOM 658 C CA . GLU A 1 83 ? -4.301 -13.406 -14.409 1.00 39.41 83 GLU A CA 1
ATOM 659 C C . GLU A 1 83 ? -2.917 -13.419 -15.077 1.00 39.41 83 GLU A C 1
ATOM 661 O O . GLU A 1 83 ? -2.813 -13.512 -16.298 1.00 39.41 83 GLU A O 1
ATOM 666 N N . THR A 1 84 ? -1.832 -13.351 -14.299 1.00 38.84 84 THR A N 1
ATOM 667 C CA . THR A 1 84 ? -0.480 -13.516 -14.845 1.00 38.84 84 THR A CA 1
ATOM 668 C C . THR A 1 84 ? -0.057 -14.973 -14.735 1.00 38.84 84 THR A C 1
ATOM 670 O O . THR A 1 84 ? 0.342 -15.425 -13.664 1.00 38.84 84 THR A O 1
ATOM 673 N N . ALA A 1 85 ? -0.138 -15.710 -15.844 1.00 35.31 85 ALA A N 1
ATOM 674 C CA . ALA A 1 85 ? 0.384 -17.070 -15.916 1.00 35.31 85 ALA A CA 1
ATOM 675 C C . ALA A 1 85 ? 1.875 -17.111 -15.500 1.00 35.31 85 ALA A C 1
ATOM 677 O O . ALA A 1 85 ? 2.626 -16.165 -15.779 1.00 35.31 85 ALA A O 1
ATOM 678 N N . PRO A 1 86 ? 2.321 -18.179 -14.817 1.00 37.19 86 PRO A N 1
ATOM 679 C CA . PRO A 1 86 ? 3.722 -18.360 -14.475 1.00 37.19 86 PRO A CA 1
ATOM 680 C C . PRO A 1 86 ? 4.525 -18.656 -15.748 1.00 37.19 86 PRO A C 1
ATOM 682 O O . PRO A 1 86 ? 4.509 -19.772 -16.257 1.00 37.19 86 PRO A O 1
ATOM 685 N N . GLU A 1 87 ? 5.245 -17.665 -16.268 1.00 35.19 87 GLU A N 1
ATOM 686 C CA . GLU A 1 87 ? 6.308 -17.924 -17.240 1.00 35.19 87 GLU A CA 1
ATOM 687 C C . GLU A 1 87 ? 7.533 -18.473 -16.504 1.00 35.19 87 GLU A C 1
ATOM 689 O O . GLU A 1 87 ? 8.116 -17.817 -15.634 1.00 35.19 87 GLU A O 1
ATOM 694 N N . ALA A 1 88 ? 7.901 -19.709 -16.834 1.00 34.28 88 ALA A N 1
ATOM 695 C CA . ALA A 1 88 ? 9.122 -20.332 -16.363 1.00 34.28 88 ALA A CA 1
ATOM 696 C C . ALA A 1 88 ? 10.319 -19.757 -17.139 1.00 34.28 88 ALA A C 1
ATOM 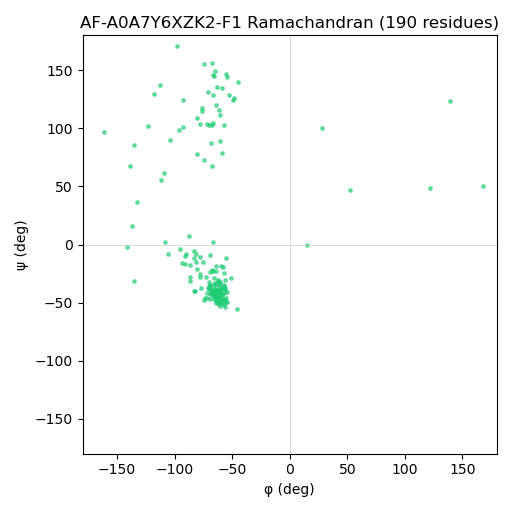698 O O . ALA A 1 88 ? 10.449 -20.003 -18.335 1.00 34.28 88 ALA A O 1
ATOM 699 N N . GLY A 1 89 ? 11.218 -19.045 -16.449 1.00 35.38 89 GLY A N 1
ATOM 700 C CA . GLY A 1 89 ? 12.619 -18.969 -16.885 1.00 35.38 89 GLY A CA 1
ATOM 701 C C . GLY A 1 89 ? 13.248 -17.604 -17.180 1.00 35.38 89 GLY A C 1
ATOM 702 O O . GLY A 1 89 ? 13.957 -17.504 -18.176 1.00 35.38 89 GLY A O 1
ATOM 703 N N . THR A 1 90 ? 13.126 -16.587 -16.311 1.00 34.28 90 THR A N 1
ATOM 704 C CA . THR A 1 90 ? 13.829 -15.304 -16.580 1.00 34.28 90 THR A CA 1
ATOM 705 C C . THR A 1 90 ? 14.544 -14.619 -15.414 1.00 34.28 90 THR A C 1
ATOM 707 O O . THR A 1 90 ? 14.926 -13.460 -15.558 1.00 34.28 90 THR A O 1
ATOM 710 N N . TYR A 1 91 ? 14.806 -15.285 -14.280 1.00 39.81 91 TYR A N 1
ATOM 711 C CA . TYR A 1 91 ? 15.476 -14.621 -13.141 1.00 39.81 91 TYR A CA 1
ATOM 712 C C . TYR A 1 91 ? 16.641 -15.393 -12.509 1.00 39.81 91 TYR A C 1
ATOM 714 O O . TYR A 1 91 ? 16.912 -15.261 -11.322 1.00 39.81 91 TYR A O 1
ATOM 722 N N . ALA A 1 92 ? 17.425 -16.097 -13.326 1.00 38.72 92 ALA A N 1
ATOM 723 C CA . ALA A 1 92 ? 18.810 -16.422 -12.992 1.00 38.72 92 ALA A CA 1
ATOM 724 C C . ALA A 1 92 ? 19.732 -15.511 -13.812 1.00 38.72 92 ALA A C 1
ATOM 726 O O . ALA A 1 92 ? 20.082 -15.836 -14.942 1.00 38.72 92 ALA A O 1
ATOM 727 N N . GLY A 1 93 ? 20.097 -14.334 -13.294 1.00 35.50 93 GLY A N 1
ATOM 728 C CA . GLY A 1 93 ? 21.009 -13.486 -14.064 1.00 35.50 93 GLY A CA 1
ATOM 729 C C . GLY A 1 93 ? 21.193 -12.057 -13.595 1.00 35.50 93 GLY A C 1
ATOM 730 O O . GLY A 1 93 ? 21.101 -11.144 -14.405 1.00 35.50 93 GLY A O 1
ATOM 731 N N . THR A 1 94 ? 21.477 -11.820 -12.315 1.00 36.94 94 THR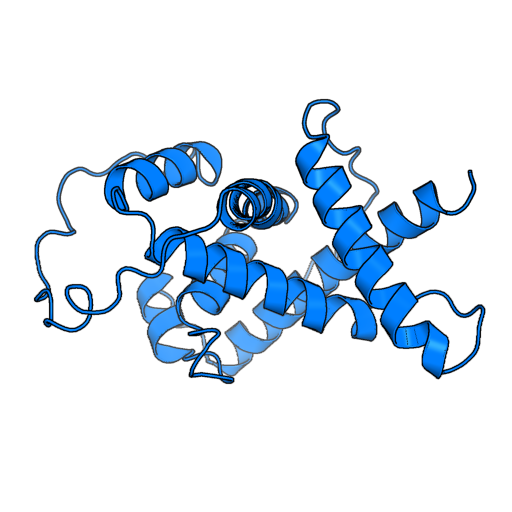 A N 1
ATOM 732 C CA . THR A 1 94 ? 22.333 -10.678 -11.947 1.00 36.94 94 THR A CA 1
ATOM 733 C C . THR A 1 94 ? 22.883 -10.867 -10.540 1.00 36.94 94 THR A C 1
ATOM 735 O O . THR A 1 94 ? 22.213 -10.602 -9.550 1.00 36.94 94 THR A O 1
ATOM 738 N N . SER A 1 95 ? 24.111 -11.391 -10.491 1.00 37.81 95 SER A N 1
ATOM 739 C CA . SER A 1 95 ? 25.112 -11.211 -9.433 1.00 37.81 95 SER A CA 1
ATOM 740 C C . SER A 1 95 ? 24.574 -10.939 -8.022 1.00 37.81 95 SER A C 1
ATOM 742 O O . SER A 1 95 ? 24.292 -9.797 -7.653 1.00 37.81 95 SER A O 1
ATOM 744 N N . VAL A 1 96 ? 24.555 -11.992 -7.203 1.00 38.28 96 VAL A N 1
ATOM 745 C CA . VAL A 1 96 ? 24.527 -11.904 -5.741 1.00 38.28 96 VAL A CA 1
ATOM 746 C C . VAL A 1 96 ? 25.786 -11.160 -5.295 1.00 38.28 96 VAL A C 1
ATOM 748 O O . VAL A 1 96 ? 26.834 -11.756 -5.049 1.00 38.28 96 VAL A O 1
ATOM 751 N N . THR A 1 97 ? 25.724 -9.834 -5.209 1.00 40.09 97 THR A N 1
ATOM 752 C CA . THR A 1 97 ? 26.739 -9.087 -4.476 1.00 40.09 97 THR A CA 1
ATOM 753 C C . THR A 1 97 ? 26.501 -9.373 -2.997 1.00 40.09 97 THR A C 1
ATOM 755 O O . THR A 1 97 ? 25.496 -8.970 -2.415 1.00 40.09 97 THR A O 1
ATOM 758 N N . SER A 1 98 ? 27.363 -10.234 -2.454 1.00 42.44 98 SER A N 1
ATOM 759 C CA . SER A 1 98 ? 28.036 -10.276 -1.137 1.00 42.44 98 SER A CA 1
ATOM 760 C C . SER A 1 98 ? 27.589 -9.404 0.062 1.00 42.44 98 SER A C 1
ATOM 762 O O . SER A 1 98 ? 28.151 -9.556 1.146 1.00 42.44 98 SER A O 1
ATOM 764 N N . PHE A 1 99 ? 26.569 -8.557 -0.038 1.00 39.09 99 PHE A N 1
ATOM 765 C CA . PHE A 1 99 ? 25.959 -7.815 1.065 1.00 39.09 99 PHE A CA 1
ATOM 766 C C . PHE A 1 99 ? 24.864 -8.627 1.779 1.00 39.09 99 PHE A C 1
ATOM 768 O O . PHE A 1 99 ? 24.699 -8.533 2.994 1.00 39.09 99 PHE A O 1
ATOM 775 N N . GLN A 1 100 ? 24.164 -9.502 1.047 1.00 41.47 100 GLN A N 1
ATOM 776 C CA . GLN A 1 100 ? 23.067 -10.330 1.577 1.00 41.47 100 GLN A CA 1
ATOM 777 C C . GLN A 1 100 ? 23.539 -11.510 2.443 1.00 41.47 100 GLN A C 1
ATOM 779 O O . GLN A 1 100 ? 22.763 -12.050 3.223 1.00 41.47 100 GLN A O 1
ATOM 784 N N . ALA A 1 101 ? 24.829 -11.856 2.384 1.00 37.94 101 ALA A N 1
ATOM 785 C CA . ALA A 1 101 ? 25.434 -12.849 3.270 1.00 37.94 101 ALA A CA 1
ATOM 786 C C . ALA A 1 101 ? 25.807 -12.286 4.661 1.00 37.94 101 ALA A C 1
ATOM 788 O O . ALA A 1 101 ? 26.064 -13.063 5.578 1.00 37.94 101 ALA A O 1
ATOM 789 N N . ARG A 1 102 ? 25.845 -10.953 4.848 1.00 38.84 102 ARG A N 1
ATOM 790 C CA . ARG A 1 102 ? 26.423 -10.316 6.055 1.00 38.84 102 ARG A CA 1
ATOM 791 C C . ARG A 1 102 ? 25.426 -9.679 7.022 1.00 38.84 102 ARG A C 1
ATOM 793 O O . ARG A 1 102 ? 25.836 -9.171 8.059 1.00 38.84 102 ARG A O 1
ATOM 800 N N . ARG A 1 103 ? 24.121 -9.758 6.764 1.00 39.94 103 ARG A N 1
ATOM 801 C CA . ARG A 1 103 ? 23.098 -9.314 7.720 1.00 39.94 103 ARG A CA 1
ATOM 802 C C . ARG A 1 103 ? 21.991 -10.360 7.794 1.00 39.94 103 ARG A C 1
ATOM 804 O O . ARG A 1 103 ? 20.978 -10.265 7.112 1.00 39.94 103 ARG A O 1
ATOM 811 N N . ARG A 1 104 ? 22.188 -11.371 8.647 1.00 42.78 104 ARG A N 1
ATOM 812 C CA . ARG A 1 104 ? 21.094 -12.212 9.158 1.00 42.78 104 ARG A CA 1
ATOM 813 C C . ARG A 1 104 ? 20.214 -11.347 10.067 1.00 42.78 104 ARG A C 1
ATOM 815 O O . ARG A 1 104 ? 20.226 -11.514 11.283 1.00 42.78 104 ARG A O 1
ATOM 822 N N . VAL A 1 105 ? 19.514 -10.367 9.498 1.00 52.28 105 VAL A N 1
ATOM 823 C CA . VAL A 1 105 ? 18.429 -9.688 10.207 1.00 52.28 105 VAL A CA 1
ATOM 824 C C . VAL A 1 105 ? 17.354 -10.754 10.357 1.00 52.28 105 VAL A C 1
ATOM 826 O O . VAL A 1 105 ? 16.737 -11.152 9.371 1.00 52.28 105 VAL A O 1
ATOM 829 N N . ARG A 1 106 ? 17.235 -11.318 11.564 1.00 54.72 106 ARG A N 1
ATOM 830 C CA . ARG A 1 106 ? 16.158 -12.252 11.887 1.00 54.72 106 ARG A CA 1
ATOM 831 C C . ARG A 1 106 ? 14.857 -11.485 11.693 1.00 54.72 106 ARG A C 1
ATOM 833 O O . AR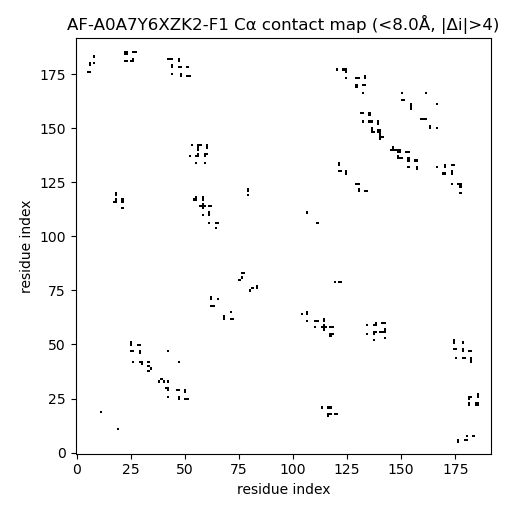G A 1 106 ? 14.613 -10.535 12.426 1.00 54.72 106 ARG A O 1
ATOM 840 N N . ILE A 1 107 ? 14.090 -11.869 10.680 1.00 61.16 107 ILE A N 1
ATOM 841 C CA . ILE A 1 107 ? 12.745 -11.343 10.471 1.00 61.16 107 ILE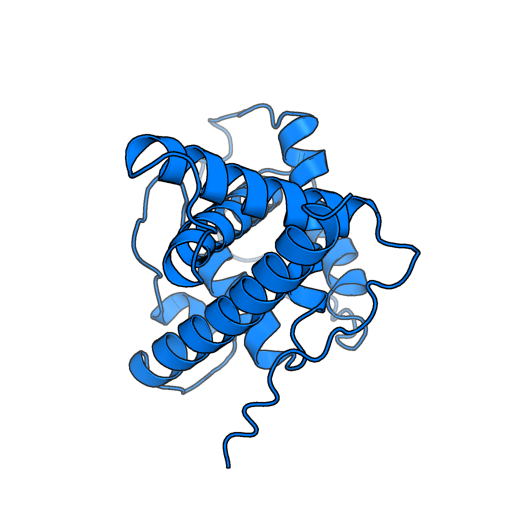 A CA 1
ATOM 842 C C . ILE A 1 107 ? 11.897 -11.841 11.640 1.00 61.16 107 ILE A C 1
ATOM 844 O O . ILE A 1 107 ? 11.936 -13.037 11.950 1.00 61.16 107 ILE A O 1
ATOM 848 N N . SER A 1 108 ? 11.193 -10.944 12.320 1.00 66.12 108 SER A N 1
ATOM 849 C CA . SER A 1 108 ? 10.298 -11.331 13.407 1.00 66.12 108 SER A CA 1
ATOM 850 C C . SER A 1 108 ? 9.025 -11.981 12.853 1.00 66.12 108 SER A C 1
ATOM 852 O O . SER A 1 108 ? 8.621 -11.726 11.719 1.00 66.12 108 SER A O 1
ATOM 854 N N . ALA A 1 109 ? 8.368 -12.823 13.655 1.00 68.06 109 ALA A N 1
ATOM 855 C CA . ALA A 1 109 ? 7.063 -13.377 13.285 1.00 68.06 109 ALA A CA 1
ATOM 856 C C . ALA A 1 109 ? 6.034 -12.258 13.037 1.00 68.06 109 ALA A C 1
ATOM 858 O O . ALA A 1 109 ? 5.290 -12.309 12.070 1.00 68.06 109 ALA A O 1
ATOM 859 N N . GLU A 1 110 ? 6.090 -11.187 13.831 1.00 72.62 110 GLU A N 1
ATOM 860 C CA . GLU A 1 110 ? 5.232 -10.009 13.687 1.00 72.62 110 GLU A CA 1
ATOM 861 C C . GLU A 1 110 ? 5.439 -9.276 12.349 1.00 72.62 110 GLU A C 1
ATOM 863 O O . GLU A 1 110 ? 4.469 -8.840 11.731 1.00 72.62 110 GLU A O 1
ATOM 868 N N . GLU A 1 111 ? 6.681 -9.164 11.860 1.00 70.25 111 GLU A N 1
ATOM 869 C CA . GLU A 1 111 ? 6.961 -8.596 10.534 1.00 70.25 111 GLU A CA 1
ATOM 870 C C . GLU A 1 111 ? 6.339 -9.450 9.419 1.00 70.25 111 GLU A C 1
ATOM 872 O O . GLU A 1 111 ? 5.808 -8.905 8.450 1.00 70.25 111 GLU A O 1
ATOM 877 N N . ILE A 1 112 ? 6.381 -10.780 9.555 1.00 70.31 112 ILE A N 1
ATOM 878 C CA . ILE A 1 112 ? 5.791 -11.721 8.590 1.00 70.31 112 ILE A CA 1
ATOM 879 C C . ILE A 1 112 ? 4.263 -11.635 8.627 1.00 70.31 112 ILE A C 1
ATOM 881 O O . ILE A 1 112 ? 3.636 -11.500 7.574 1.00 70.31 112 ILE A O 1
ATOM 885 N N . ASP A 1 113 ? 3.677 -11.646 9.822 1.00 76.25 113 ASP A N 1
ATOM 886 C CA . ASP A 1 113 ? 2.228 -11.602 10.026 1.00 76.25 113 ASP A CA 1
ATOM 887 C C . ASP A 1 113 ? 1.622 -10.281 9.536 1.00 76.25 113 ASP A C 1
ATOM 889 O O . ASP A 1 113 ? 0.521 -10.272 8.989 1.00 76.25 113 ASP A O 1
ATOM 893 N N . ARG A 1 114 ? 2.344 -9.158 9.665 1.00 79.56 114 ARG A N 1
ATOM 894 C CA . ARG A 1 114 ? 1.913 -7.859 9.116 1.00 79.56 114 ARG A CA 1
ATOM 895 C C . ARG A 1 114 ? 2.132 -7.729 7.612 1.00 79.56 114 ARG A C 1
ATOM 897 O O . ARG A 1 114 ? 1.405 -6.981 6.956 1.00 79.56 114 ARG A O 1
ATOM 904 N N . MET A 1 115 ? 3.116 -8.425 7.045 1.00 84.88 115 MET A N 1
ATOM 905 C CA . MET A 1 115 ? 3.480 -8.284 5.633 1.00 84.88 115 MET A CA 1
ATOM 906 C C . MET A 1 115 ? 2.323 -8.652 4.701 1.00 84.88 115 MET A C 1
ATOM 908 O O . MET A 1 115 ? 1.978 -7.856 3.826 1.00 84.88 115 MET A O 1
ATOM 912 N N . GLN A 1 116 ? 1.737 -9.842 4.865 1.00 82.69 116 GLN A N 1
ATOM 913 C CA . GLN A 1 116 ? 0.733 -10.349 3.926 1.00 82.69 116 GLN A CA 1
ATOM 914 C C . GLN A 1 116 ? -0.540 -9.482 3.912 1.00 82.69 116 GLN A C 1
ATOM 916 O O . GLN A 1 116 ? -0.891 -9.006 2.832 1.00 82.69 116 GLN A O 1
ATOM 921 N N . PRO A 1 117 ? -1.162 -9.145 5.062 1.00 85.06 117 PRO A N 1
ATOM 922 C CA . PRO A 1 117 ? -2.351 -8.293 5.076 1.00 85.06 117 PRO A CA 1
ATOM 923 C C . PRO A 1 117 ? -2.100 -6.900 4.497 1.00 85.06 117 PRO A C 1
ATOM 925 O O . PRO A 1 117 ? -2.985 -6.322 3.872 1.00 85.06 117 PRO A O 1
ATOM 928 N N . THR A 1 118 ? -0.884 -6.368 4.665 1.00 88.62 118 THR A N 1
ATOM 929 C CA . THR A 1 118 ? -0.484 -5.078 4.088 1.00 88.62 118 THR A CA 1
ATOM 930 C C . THR A 1 118 ? -0.404 -5.139 2.565 1.00 88.62 118 THR A C 1
ATOM 932 O O . THR A 1 118 ? -0.859 -4.220 1.886 1.00 88.62 118 THR A O 1
ATOM 935 N N . LEU A 1 119 ? 0.159 -6.215 2.008 1.00 87.88 119 LEU A N 1
ATOM 936 C CA . LEU A 1 119 ? 0.206 -6.414 0.557 1.00 87.88 119 LEU A CA 1
ATOM 937 C C . LEU A 1 119 ? -1.187 -6.688 -0.017 1.00 87.88 119 LEU A C 1
ATOM 939 O O . LEU A 1 119 ? -1.502 -6.198 -1.102 1.00 87.88 119 LEU A O 1
ATOM 943 N N . ASP A 1 120 ? -2.045 -7.380 0.731 1.00 86.62 120 ASP A N 1
ATOM 944 C CA . ASP A 1 120 ? -3.429 -7.646 0.337 1.00 86.62 120 ASP A CA 1
ATOM 945 C C . ASP A 1 120 ? -4.261 -6.357 0.222 1.00 86.62 120 ASP A C 1
ATOM 947 O O . ASP A 1 120 ? -5.199 -6.314 -0.575 1.00 86.62 120 ASP A O 1
ATOM 951 N N . LEU A 1 121 ? -3.881 -5.258 0.894 1.00 89.00 121 LEU A N 1
ATOM 952 C CA . LEU A 1 121 ? -4.511 -3.943 0.683 1.00 89.00 121 LEU A CA 1
ATOM 953 C C . LEU A 1 121 ? -4.445 -3.493 -0.778 1.00 89.00 121 LEU A C 1
ATOM 955 O O . LEU A 1 121 ? -5.353 -2.807 -1.250 1.00 89.00 121 LEU A O 1
ATOM 959 N N . LEU A 1 122 ? -3.414 -3.898 -1.525 1.00 89.44 122 LEU A N 1
ATOM 960 C CA . LEU A 1 122 ? -3.314 -3.594 -2.951 1.00 89.44 122 LEU A CA 1
ATOM 961 C C . LEU A 1 122 ? -4.472 -4.218 -3.736 1.00 89.44 122 LEU A C 1
ATOM 963 O O . LEU A 1 122 ? -4.937 -3.622 -4.702 1.00 89.44 122 LEU A O 1
ATOM 967 N N . LEU A 1 123 ? -5.004 -5.367 -3.312 1.00 87.69 123 LEU A N 1
ATOM 968 C CA . LEU A 1 123 ? -6.139 -6.021 -3.975 1.00 87.69 123 LEU A CA 1
ATOM 969 C C . LEU A 1 123 ? -7.427 -5.192 -3.916 1.00 87.69 123 LEU A C 1
ATOM 971 O O . LEU A 1 123 ? -8.335 -5.411 -4.720 1.00 87.69 123 LEU A O 1
ATOM 975 N N . LEU A 1 124 ? -7.509 -4.225 -2.999 1.00 86.81 124 LEU A N 1
ATOM 976 C CA . LEU A 1 124 ? -8.655 -3.328 -2.885 1.00 86.81 124 LEU A CA 1
ATOM 977 C C . LEU A 1 124 ? -8.714 -2.306 -4.019 1.00 86.81 124 LEU A C 1
ATOM 979 O O . LEU A 1 124 ? -9.810 -1.870 -4.380 1.00 86.81 124 LEU A O 1
ATOM 983 N N . LEU A 1 125 ? -7.567 -1.940 -4.600 1.00 86.81 125 LEU A N 1
ATOM 984 C CA . LEU A 1 125 ? -7.533 -1.012 -5.725 1.00 86.81 125 LEU A CA 1
ATOM 985 C C . LEU A 1 125 ? -8.256 -1.615 -6.932 1.00 86.81 125 LEU A C 1
ATOM 987 O O . LEU A 1 125 ? -8.031 -2.780 -7.263 1.00 86.81 125 LEU A O 1
ATOM 991 N N . PRO A 1 126 ? -9.098 -0.848 -7.637 1.00 84.12 126 PRO A N 1
ATOM 992 C CA . PRO A 1 126 ? -9.829 -1.366 -8.785 1.00 84.12 126 PRO A CA 1
ATOM 993 C C . PRO A 1 126 ? -8.918 -1.637 -9.989 1.00 84.12 126 PRO A C 1
ATOM 995 O O . PRO A 1 126 ? -9.122 -2.635 -10.674 1.00 84.12 126 PRO A O 1
ATOM 998 N N . ASP A 1 127 ? -7.919 -0.783 -10.228 1.00 88.19 127 ASP A N 1
ATOM 999 C CA . ASP A 1 127 ? -7.042 -0.860 -11.396 1.00 88.19 127 ASP A CA 1
ATOM 1000 C C . ASP A 1 127 ? -5.771 -1.668 -11.096 1.00 88.19 127 ASP A C 1
ATOM 1002 O O . ASP A 1 127 ? -5.006 -1.347 -10.186 1.00 88.19 127 ASP A O 1
ATOM 1006 N N . VAL A 1 128 ? -5.521 -2.709 -11.893 1.00 87.12 128 VAL A N 1
ATOM 1007 C CA . VAL A 1 128 ? -4.315 -3.546 -11.813 1.00 87.12 128 VAL A CA 1
ATOM 1008 C C . VAL A 1 128 ? -3.042 -2.729 -12.062 1.00 87.12 128 VAL A C 1
ATOM 1010 O O . VAL A 1 128 ? -2.004 -3.021 -11.459 1.00 87.12 128 VAL A O 1
ATOM 1013 N N . ALA A 1 129 ? -3.099 -1.699 -12.909 1.00 88.06 129 ALA A N 1
ATOM 1014 C CA . ALA A 1 129 ? -1.965 -0.816 -13.160 1.00 88.06 129 ALA A CA 1
ATOM 1015 C C . ALA A 1 129 ? -1.555 -0.061 -11.886 1.00 88.06 129 ALA A C 1
ATOM 1017 O O . ALA A 1 129 ? -0.368 -0.030 -11.552 1.00 88.06 129 ALA A O 1
ATOM 1018 N N . ASP A 1 130 ? -2.529 0.450 -11.128 1.00 90.06 130 ASP A N 1
ATOM 1019 C CA . ASP A 1 130 ? -2.294 1.148 -9.861 1.00 90.06 130 ASP A CA 1
ATOM 1020 C C . ASP A 1 130 ? -1.726 0.203 -8.793 1.00 90.06 130 ASP A C 1
ATOM 1022 O O . ASP A 1 130 ? -0.782 0.566 -8.086 1.00 90.06 130 ASP A O 1
ATOM 1026 N N . ARG A 1 131 ? -2.214 -1.046 -8.728 1.00 91.56 131 ARG A N 1
ATOM 1027 C CA . ARG A 1 131 ? -1.659 -2.084 -7.831 1.00 91.56 131 ARG A CA 1
ATOM 1028 C C . ARG A 1 131 ? -0.179 -2.314 -8.091 1.00 91.56 131 ARG A C 1
ATOM 1030 O O . ARG A 1 131 ? 0.636 -2.288 -7.168 1.00 91.56 131 ARG A O 1
ATOM 1037 N N . ARG A 1 132 ? 0.170 -2.542 -9.362 1.00 88.75 132 ARG A N 1
ATOM 1038 C CA . ARG A 1 132 ? 1.555 -2.780 -9.786 1.00 88.75 132 ARG A CA 1
ATOM 1039 C C . ARG A 1 132 ? 2.414 -1.548 -9.520 1.00 88.75 132 ARG A C 1
ATOM 1041 O O . ARG A 1 132 ? 3.556 -1.694 -9.091 1.00 88.75 132 ARG A O 1
ATOM 1048 N N . LEU A 1 133 ? 1.880 -0.350 -9.757 1.00 93.12 133 LEU A N 1
ATOM 1049 C CA . LEU A 1 133 ? 2.586 0.902 -9.517 1.00 93.12 133 LEU A CA 1
ATOM 1050 C C . LEU A 1 133 ? 2.934 1.088 -8.038 1.00 93.12 133 LEU A C 1
ATOM 1052 O O . LEU A 1 133 ? 4.102 1.340 -7.740 1.00 93.12 133 LEU A O 1
ATOM 1056 N N . LEU A 1 134 ? 1.966 0.928 -7.128 1.00 93.06 134 LEU A N 1
ATOM 1057 C CA . LEU A 1 134 ? 2.213 1.019 -5.685 1.00 93.06 134 LEU A CA 1
ATOM 1058 C C . LEU A 1 134 ? 3.215 -0.041 -5.219 1.00 93.06 134 LEU A C 1
ATOM 1060 O O . LEU A 1 134 ? 4.178 0.296 -4.532 1.00 93.06 134 LEU A O 1
ATOM 1064 N N . PHE A 1 135 ? 3.039 -1.295 -5.653 1.00 92.00 135 PHE A N 1
ATOM 1065 C CA . PHE A 1 135 ? 3.955 -2.383 -5.311 1.00 92.00 135 PHE A CA 1
ATOM 1066 C C . PHE A 1 135 ? 5.393 -2.061 -5.721 1.00 92.00 135 PHE A C 1
ATOM 1068 O O . PHE A 1 135 ? 6.298 -2.103 -4.894 1.00 92.00 135 PHE A O 1
ATOM 1075 N N . TRP A 1 136 ? 5.627 -1.700 -6.987 1.00 91.25 136 TRP A N 1
ATOM 1076 C CA . TRP A 1 136 ? 6.983 -1.436 -7.466 1.00 91.25 136 TRP A CA 1
ATOM 1077 C C . TRP A 1 136 ? 7.581 -0.155 -6.885 1.00 91.25 136 TRP A C 1
ATOM 1079 O O . TRP A 1 136 ? 8.795 -0.096 -6.681 1.00 91.25 136 TRP A O 1
ATOM 1089 N N . ALA A 1 137 ? 6.765 0.861 -6.605 1.00 91.94 137 ALA A N 1
ATOM 1090 C CA . ALA A 1 137 ? 7.221 2.057 -5.908 1.00 91.94 137 ALA A CA 1
ATOM 1091 C C . ALA A 1 137 ? 7.736 1.711 -4.501 1.00 91.94 137 ALA A C 1
ATOM 1093 O O . ALA A 1 137 ? 8.888 2.024 -4.200 1.00 91.94 137 ALA A O 1
ATOM 1094 N N . ALA A 1 138 ? 6.949 0.978 -3.708 1.00 90.50 138 ALA A N 1
ATOM 1095 C CA . ALA A 1 138 ? 7.338 0.522 -2.373 1.00 90.50 138 ALA A CA 1
ATOM 1096 C C . ALA A 1 138 ? 8.510 -0.476 -2.405 1.00 90.50 138 ALA A C 1
ATOM 1098 O O 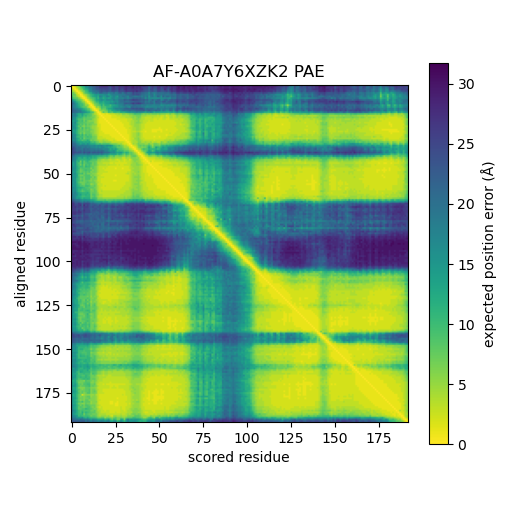. ALA A 1 138 ? 9.419 -0.405 -1.582 1.00 90.50 138 ALA A O 1
ATOM 1099 N N . TRP A 1 139 ? 8.544 -1.374 -3.393 1.00 88.19 139 TRP A N 1
ATOM 1100 C CA . TRP A 1 139 ? 9.622 -2.348 -3.575 1.00 88.19 139 TRP A CA 1
ATOM 1101 C C . TRP A 1 139 ? 10.976 -1.688 -3.817 1.00 88.19 139 TRP A C 1
ATOM 1103 O O . TRP A 1 139 ? 11.986 -2.097 -3.244 1.00 88.19 139 TRP A O 1
ATOM 1113 N N . HIS A 1 140 ? 11.020 -0.669 -4.675 1.00 87.00 140 HIS A N 1
ATOM 1114 C CA . HIS A 1 140 ? 12.271 0.019 -4.993 1.00 87.00 140 HIS A CA 1
ATOM 1115 C C . HIS A 1 140 ? 12.647 1.096 -3.974 1.00 87.00 140 HIS A C 1
ATOM 1117 O O . HIS A 1 140 ? 13.779 1.584 -4.007 1.00 87.00 140 HIS A O 1
ATOM 1123 N N . GLN A 1 141 ? 11.731 1.464 -3.080 1.00 84.81 141 GLN A N 1
ATOM 1124 C CA . GLN A 1 141 ? 12.017 2.316 -1.937 1.00 84.81 141 GLN A CA 1
ATOM 1125 C C . GLN A 1 141 ? 12.653 1.444 -0.844 1.00 84.81 141 GLN A C 1
ATOM 1127 O O . GLN A 1 141 ? 12.060 0.520 -0.290 1.00 84.81 141 GLN A O 1
ATOM 1132 N N . GLU A 1 142 ? 13.947 1.637 -0.606 1.00 68.44 142 GLU A N 1
ATOM 1133 C CA . GLU A 1 142 ? 14.650 0.976 0.494 1.00 68.44 142 GLU A CA 1
ATOM 1134 C C . GLU A 1 142 ? 14.299 1.719 1.784 1.00 68.44 142 GLU A C 1
ATOM 1136 O O . GLU A 1 142 ? 14.810 2.813 2.007 1.00 68.44 142 GLU A O 1
ATOM 1141 N N . GLY A 1 143 ? 13.419 1.145 2.612 1.00 57.47 143 GLY A N 1
ATOM 1142 C CA . GLY A 1 143 ? 12.889 1.797 3.819 1.00 57.47 143 GLY A CA 1
ATOM 1143 C C . GLY A 1 143 ? 13.941 2.243 4.841 1.00 57.47 143 GLY A C 1
ATOM 1144 O O . GLY A 1 143 ? 13.671 3.134 5.634 1.00 57.47 143 GLY A O 1
ATOM 1145 N N . GLU A 1 144 ? 15.154 1.686 4.789 1.00 53.72 144 GLU A N 1
ATOM 1146 C CA . GLU A 1 144 ? 16.269 2.076 5.666 1.00 53.72 144 GLU A CA 1
ATOM 1147 C C . GLU A 1 144 ? 17.195 3.153 5.060 1.00 53.72 144 GLU A C 1
ATOM 1149 O O . GLU A 1 144 ? 17.983 3.746 5.792 1.00 53.72 144 GLU A O 1
ATOM 1154 N N . VAL A 1 145 ? 17.150 3.410 3.741 1.00 53.00 145 VAL A N 1
ATOM 1155 C CA . VAL A 1 145 ? 18.220 4.162 3.038 1.00 53.00 145 VAL A CA 1
ATOM 1156 C C . VAL A 1 145 ? 17.697 5.226 2.066 1.00 53.00 145 VAL A C 1
ATOM 1158 O O . VAL A 1 145 ? 18.340 6.258 1.872 1.00 53.00 145 VAL A O 1
ATOM 1161 N N . LEU A 1 146 ? 16.536 5.017 1.441 1.00 58.62 146 LEU A N 1
ATOM 1162 C CA . LEU A 1 146 ? 16.041 5.868 0.358 1.00 58.62 146 LEU A CA 1
ATOM 1163 C C . LEU A 1 146 ? 14.659 6.435 0.683 1.00 58.62 146 LEU A C 1
ATOM 1165 O O . LEU A 1 146 ? 13.638 5.798 0.449 1.00 58.62 146 LEU A O 1
ATOM 1169 N N . ALA A 1 147 ? 14.620 7.705 1.089 1.00 67.50 147 ALA A N 1
ATOM 1170 C CA . ALA A 1 147 ? 13.370 8.459 1.239 1.00 67.50 147 ALA A CA 1
ATOM 1171 C C . ALA A 1 147 ? 12.677 8.777 -0.106 1.00 67.50 147 ALA A C 1
ATOM 1173 O O . ALA A 1 147 ? 11.568 9.300 -0.133 1.00 67.50 147 ALA A O 1
ATOM 1174 N N . ARG A 1 148 ? 13.335 8.515 -1.247 1.00 84.56 148 ARG A N 1
ATOM 1175 C CA . ARG A 1 148 ? 12.861 8.910 -2.581 1.00 84.56 148 ARG A CA 1
ATOM 1176 C C . ARG A 1 148 ? 12.606 7.702 -3.475 1.00 84.56 148 ARG A C 1
ATOM 1178 O O . ARG A 1 148 ? 13.516 6.919 -3.727 1.00 84.56 148 ARG A O 1
ATOM 1185 N N . ILE A 1 149 ? 11.422 7.664 -4.089 1.00 88.31 149 ILE A N 1
ATOM 1186 C CA . ILE A 1 149 ? 11.057 6.663 -5.101 1.00 88.31 149 ILE A CA 1
ATOM 1187 C C . ILE A 1 149 ? 11.953 6.802 -6.351 1.00 88.31 149 ILE A C 1
ATOM 1189 O O . ILE A 1 149 ? 11.937 7.852 -7.019 1.00 88.31 149 ILE A O 1
ATOM 1193 N N . PRO A 1 150 ? 12.713 5.757 -6.736 1.00 90.38 150 PRO A N 1
ATOM 1194 C CA . PRO A 1 150 ? 13.520 5.761 -7.950 1.00 90.38 150 PRO A CA 1
ATOM 1195 C C . PRO A 1 150 ? 12.646 5.450 -9.177 1.00 90.38 150 PRO A C 1
ATOM 1197 O O . PRO A 1 150 ? 12.671 4.351 -9.730 1.00 90.38 150 PRO A O 1
ATOM 1200 N N . TRP A 1 151 ? 11.893 6.449 -9.650 1.00 92.19 151 TRP A N 1
ATOM 1201 C CA . TRP A 1 151 ? 10.922 6.321 -10.753 1.00 92.19 151 TRP A CA 1
ATOM 1202 C C . TRP A 1 151 ? 11.461 5.661 -12.031 1.00 92.19 151 TRP A C 1
ATOM 1204 O O . TRP A 1 151 ? 10.708 5.011 -12.748 1.00 92.19 151 TRP A O 1
ATOM 1214 N N . ALA A 1 152 ? 12.760 5.789 -12.319 1.00 89.69 152 ALA A N 1
ATOM 1215 C CA . ALA A 1 152 ? 13.383 5.108 -13.453 1.00 89.69 152 ALA A CA 1
ATOM 1216 C C . ALA A 1 152 ? 13.373 3.573 -13.303 1.00 89.69 152 ALA A C 1
ATOM 1218 O O . ALA A 1 152 ? 13.138 2.874 -14.284 1.00 89.69 152 ALA A O 1
ATOM 1219 N N . LYS A 1 153 ? 13.587 3.041 -12.090 1.00 89.38 153 LYS A N 1
ATOM 1220 C CA . LYS A 1 153 ? 13.508 1.596 -11.807 1.00 89.38 153 LYS A CA 1
ATOM 1221 C C . LYS A 1 153 ? 12.062 1.102 -11.839 1.00 89.38 153 LYS A C 1
ATOM 1223 O O . LYS A 1 153 ? 11.786 0.063 -12.434 1.00 89.38 153 LYS A O 1
ATOM 1228 N N . VAL A 1 154 ? 11.143 1.890 -11.273 1.00 88.88 154 VAL A N 1
ATOM 1229 C CA . VAL A 1 154 ? 9.696 1.611 -11.302 1.00 88.88 154 VAL A CA 1
ATOM 1230 C C . VAL A 1 154 ? 9.206 1.481 -12.745 1.00 88.88 154 VAL A C 1
ATOM 1232 O O . VAL A 1 154 ? 8.597 0.478 -13.096 1.00 88.88 154 VAL A O 1
ATOM 1235 N N . ARG A 1 155 ? 9.574 2.429 -13.618 1.00 90.94 155 ARG A N 1
ATOM 1236 C CA . ARG A 1 155 ? 9.264 2.376 -15.056 1.00 90.94 155 ARG A CA 1
ATOM 1237 C C . ARG A 1 155 ? 9.731 1.098 -15.734 1.00 90.94 155 ARG A C 1
ATOM 1239 O O . ARG A 1 155 ? 8.943 0.478 -16.433 1.00 90.94 155 ARG A O 1
ATOM 1246 N N . ARG A 1 156 ? 10.995 0.714 -15.517 1.00 87.50 156 ARG A N 1
ATOM 1247 C CA . ARG A 1 156 ? 11.557 -0.519 -16.091 1.00 87.50 156 ARG A CA 1
ATOM 1248 C C . ARG A 1 156 ? 10.811 -1.764 -15.611 1.00 87.50 156 ARG A C 1
ATOM 1250 O O . ARG A 1 156 ? 10.646 -2.691 -16.381 1.00 87.50 156 ARG A O 1
ATOM 1257 N N . SER A 1 157 ? 10.343 -1.772 -14.363 1.00 86.94 157 SER A N 1
ATOM 1258 C CA . SER A 1 157 ? 9.640 -2.927 -13.778 1.00 86.94 157 SER A CA 1
ATOM 1259 C C . SER A 1 157 ? 8.182 -3.041 -14.240 1.00 86.94 157 SER A C 1
ATOM 1261 O O . SER A 1 157 ? 7.600 -4.122 -14.227 1.00 86.94 157 SER A O 1
ATOM 1263 N N . LEU A 1 158 ? 7.581 -1.918 -14.640 1.00 84.56 158 LEU A N 1
ATOM 1264 C CA . LEU A 1 158 ? 6.230 -1.865 -15.197 1.00 84.56 158 LEU A CA 1
ATOM 1265 C C . LEU A 1 158 ? 6.198 -2.000 -16.724 1.00 84.56 158 LEU A C 1
ATOM 1267 O O . LEU A 1 158 ? 5.110 -2.132 -17.272 1.00 84.56 158 LEU A O 1
ATOM 1271 N N . ASP A 1 159 ? 7.361 -1.946 -17.377 1.00 87.31 159 ASP A N 1
ATOM 1272 C CA . ASP A 1 159 ? 7.510 -1.828 -18.830 1.00 87.31 159 ASP A CA 1
ATOM 1273 C C . ASP A 1 159 ? 6.708 -0.649 -19.419 1.00 87.31 159 ASP A C 1
ATOM 1275 O O . ASP A 1 159 ? 5.950 -0.764 -20.377 1.00 87.31 159 ASP A O 1
ATOM 1279 N N . LEU A 1 160 ? 6.833 0.524 -18.781 1.00 87.50 160 LEU A N 1
ATOM 1280 C CA . LEU A 1 160 ? 6.100 1.733 -19.168 1.00 87.50 160 LEU A CA 1
ATOM 1281 C C . LEU A 1 160 ? 7.016 2.828 -19.726 1.00 87.50 160 LEU A C 1
ATOM 1283 O O . LEU A 1 160 ? 8.040 3.214 -19.142 1.00 87.50 160 LEU A O 1
ATOM 1287 N N . SER A 1 161 ? 6.551 3.448 -20.810 1.00 88.88 161 SER A N 1
ATOM 1288 C CA . SER A 1 161 ? 7.130 4.662 -21.396 1.00 88.88 161 SER A CA 1
ATOM 1289 C C . SER A 1 161 ? 6.658 5.958 -20.717 1.00 88.88 161 SER A C 1
ATOM 1291 O O . SER A 1 161 ? 7.177 7.032 -21.019 1.00 88.88 161 SER A O 1
ATOM 1293 N N . ALA A 1 162 ? 5.716 5.867 -19.770 1.00 88.06 162 ALA A N 1
ATOM 1294 C CA . ALA A 1 162 ? 5.113 7.012 -19.093 1.00 88.06 162 ALA A CA 1
ATOM 1295 C C . ALA A 1 162 ? 6.143 7.938 -18.418 1.00 88.06 162 ALA A C 1
ATOM 1297 O O . ALA A 1 162 ? 7.175 7.513 -17.884 1.00 88.06 162 ALA A O 1
ATOM 1298 N N . SER A 1 163 ? 5.839 9.239 -18.409 1.00 92.62 163 SER A N 1
ATOM 1299 C CA . SER A 1 163 ? 6.693 10.241 -17.770 1.00 92.62 163 SER A CA 1
ATOM 1300 C C . SER A 1 163 ? 6.723 10.070 -16.245 1.00 92.62 163 SER A C 1
ATOM 1302 O O . SER A 1 163 ? 5.776 9.575 -15.631 1.00 92.62 163 SER A O 1
ATOM 1304 N N . ARG A 1 164 ? 7.793 10.559 -15.601 1.00 92.06 164 ARG A N 1
ATOM 1305 C CA . ARG A 1 164 ? 7.894 10.589 -14.130 1.00 92.06 164 ARG A CA 1
ATOM 1306 C C . ARG A 1 164 ? 6.705 11.309 -13.483 1.00 92.06 164 ARG A C 1
ATOM 1308 O O . ARG A 1 164 ? 6.235 10.873 -12.438 1.00 92.06 164 ARG A O 1
ATOM 1315 N N . TRP A 1 165 ? 6.252 12.414 -14.070 1.00 93.44 165 TRP A N 1
ATOM 1316 C CA . TRP A 1 165 ? 5.150 13.209 -13.527 1.00 93.44 165 TRP A CA 1
ATOM 1317 C C . TRP A 1 165 ? 3.817 12.470 -13.609 1.00 93.44 165 TRP A C 1
ATOM 1319 O O . TRP A 1 165 ? 3.052 12.492 -12.648 1.00 93.44 165 TRP A O 1
ATOM 1329 N N . THR A 1 166 ? 3.581 11.758 -14.713 1.00 93.38 1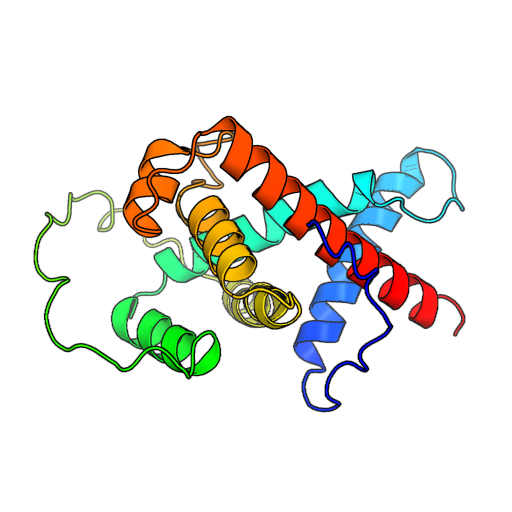66 THR A N 1
ATOM 1330 C CA . THR A 1 166 ? 2.400 10.905 -14.892 1.00 93.38 166 THR A CA 1
ATOM 1331 C C . THR A 1 166 ? 2.349 9.819 -13.822 1.00 93.38 166 THR A C 1
ATOM 1333 O O . THR A 1 166 ? 1.343 9.701 -13.128 1.00 93.38 166 THR A O 1
ATOM 1336 N N . LEU A 1 167 ? 3.460 9.102 -13.621 1.00 93.12 167 LEU A N 1
ATOM 1337 C CA . LEU A 1 167 ? 3.543 8.044 -12.611 1.00 93.12 167 LEU A CA 1
ATOM 1338 C C . LEU A 1 167 ? 3.393 8.582 -11.193 1.00 93.12 167 LEU A C 1
ATOM 1340 O O . LEU A 1 167 ? 2.669 7.997 -10.401 1.00 93.12 167 LEU A O 1
ATOM 1344 N N . LYS A 1 168 ? 4.018 9.722 -10.874 1.00 93.81 168 LYS A N 1
ATOM 1345 C CA . LYS A 1 168 ? 3.863 10.349 -9.555 1.00 93.81 168 LYS A CA 1
ATOM 1346 C C . LYS A 1 168 ? 2.400 10.708 -9.278 1.00 93.81 168 LYS A C 1
ATOM 1348 O O . LYS A 1 168 ? 1.924 10.492 -8.170 1.00 93.81 168 LYS A O 1
ATOM 1353 N N . ARG A 1 169 ? 1.685 11.245 -10.272 1.00 94.44 169 ARG A N 1
ATOM 1354 C CA . ARG A 1 169 ? 0.267 11.603 -10.133 1.00 94.44 169 ARG A CA 1
ATOM 1355 C C . ARG A 1 169 ? -0.625 10.370 -9.974 1.00 94.44 169 ARG A C 1
ATOM 1357 O O . ARG A 1 169 ? -1.529 10.400 -9.149 1.00 94.44 169 ARG A O 1
ATOM 1364 N N . GLN A 1 170 ? -0.367 9.307 -10.736 1.00 93.81 170 GLN A N 1
ATOM 1365 C CA . GLN A 1 170 ? -1.089 8.035 -10.607 1.00 93.81 170 GLN A CA 1
ATOM 1366 C C . GLN A 1 170 ? -0.840 7.389 -9.241 1.00 93.81 170 GLN A C 1
ATOM 1368 O O . GLN A 1 170 ? -1.787 7.041 -8.549 1.00 93.81 170 GLN A O 1
ATOM 1373 N N . TYR A 1 171 ? 0.421 7.335 -8.812 1.00 94.75 171 TYR A N 1
ATOM 1374 C CA . TYR A 1 171 ? 0.827 6.829 -7.502 1.00 94.75 171 TYR A CA 1
ATOM 1375 C C . TYR A 1 171 ? 0.108 7.558 -6.362 1.00 94.75 171 TYR A C 1
ATOM 1377 O O . TYR A 1 171 ? -0.504 6.926 -5.507 1.00 94.75 171 TYR A O 1
ATOM 1385 N N . GLN A 1 172 ? 0.119 8.893 -6.402 1.00 94.38 172 GLN A N 1
ATOM 1386 C CA . GLN A 1 172 ? -0.579 9.723 -5.424 1.00 94.38 172 GLN A CA 1
ATOM 1387 C C . GLN A 1 172 ? -2.091 9.451 -5.425 1.00 94.38 172 GLN A C 1
ATOM 1389 O O . GLN A 1 172 ? -2.682 9.280 -4.365 1.00 94.38 172 GLN A O 1
ATOM 1394 N N . GLY A 1 173 ? -2.712 9.353 -6.605 1.00 94.12 173 GLY A N 1
ATOM 1395 C CA . GLY A 1 173 ? -4.138 9.042 -6.723 1.00 94.12 173 GLY A CA 1
ATOM 1396 C C . GLY A 1 173 ? -4.503 7.663 -6.162 1.00 94.12 173 GLY A C 1
ATOM 1397 O O . GLY A 1 173 ? -5.531 7.525 -5.500 1.00 94.12 173 GLY A O 1
ATOM 1398 N N . ALA A 1 174 ? -3.650 6.659 -6.372 1.00 93.62 174 ALA A N 1
ATOM 1399 C CA . ALA A 1 174 ? -3.831 5.317 -5.825 1.00 93.62 174 ALA A CA 1
ATOM 1400 C C . ALA A 1 174 ? -3.695 5.295 -4.290 1.00 93.62 174 ALA A C 1
ATOM 1402 O O . ALA A 1 174 ? -4.518 4.678 -3.609 1.00 93.62 174 ALA A O 1
ATOM 1403 N N . LEU A 1 175 ? -2.714 6.016 -3.732 1.00 94.25 175 LEU A N 1
ATOM 1404 C CA . LEU A 1 175 ? -2.572 6.181 -2.280 1.00 94.25 175 LEU A CA 1
ATOM 1405 C C . LEU A 1 175 ? -3.768 6.912 -1.668 1.00 94.25 175 LEU A C 1
ATOM 1407 O O . LEU A 1 175 ? -4.312 6.454 -0.668 1.00 94.25 175 LEU A O 1
ATOM 1411 N N . GLU A 1 176 ? -4.218 8.009 -2.279 1.00 95.31 176 GLU A N 1
ATOM 1412 C CA . GLU A 1 176 ? -5.407 8.746 -1.836 1.00 95.31 176 GLU A CA 1
ATOM 1413 C C . GLU A 1 176 ? -6.660 7.869 -1.854 1.00 95.31 176 GLU A C 1
ATOM 1415 O O . GLU A 1 176 ? -7.501 7.964 -0.958 1.00 95.31 176 GLU A O 1
ATOM 1420 N N . TRP A 1 177 ? -6.796 7.002 -2.858 1.00 94.06 177 TRP A N 1
ATOM 1421 C CA . TRP A 1 177 ? -7.912 6.068 -2.938 1.00 94.06 177 TRP A CA 1
ATOM 1422 C C . TRP A 1 177 ? -7.909 5.090 -1.757 1.00 94.06 177 TRP A C 1
ATOM 1424 O O . TRP A 1 177 ? -8.934 4.936 -1.088 1.00 94.06 177 TRP A O 1
ATOM 1434 N N . LEU A 1 178 ? -6.760 4.473 -1.463 1.00 93.06 178 LEU A N 1
ATOM 1435 C CA . LEU A 1 178 ? -6.623 3.545 -0.337 1.00 93.06 178 LEU A CA 1
ATOM 1436 C C . LEU A 1 178 ? -6.777 4.254 1.008 1.00 93.06 178 LEU A C 1
ATOM 1438 O O . LEU A 1 178 ? -7.474 3.748 1.881 1.00 93.06 178 LEU A O 1
ATOM 1442 N N . ALA A 1 179 ? -6.209 5.447 1.160 1.00 93.50 179 ALA A N 1
ATOM 1443 C CA . ALA A 1 179 ? -6.345 6.250 2.368 1.00 93.50 179 ALA A CA 1
ATOM 1444 C C . ALA A 1 179 ? -7.813 6.595 2.664 1.00 93.50 179 ALA A C 1
ATOM 1446 O O . ALA A 1 179 ? -8.266 6.455 3.798 1.00 93.50 179 ALA A O 1
ATOM 1447 N N . ARG A 1 180 ? -8.600 6.957 1.642 1.00 93.69 180 ARG A N 1
ATOM 1448 C CA . ARG A 1 180 ? -10.053 7.165 1.789 1.00 93.69 180 ARG A CA 1
ATOM 1449 C C . ARG A 1 180 ? -10.784 5.897 2.221 1.00 93.69 180 ARG A C 1
ATOM 1451 O O . ARG A 1 180 ? -11.743 5.985 2.982 1.00 93.69 180 ARG A O 1
ATOM 1458 N N . LEU A 1 181 ? -10.355 4.731 1.739 1.00 91.31 181 LEU A N 1
ATOM 1459 C CA . LEU A 1 181 ? -10.913 3.455 2.178 1.00 91.31 181 LEU A CA 1
ATOM 1460 C C . LEU A 1 181 ? -10.569 3.181 3.645 1.00 91.31 181 LEU A C 1
ATOM 1462 O O . LEU A 1 181 ? -11.457 2.799 4.400 1.00 91.31 181 LEU A O 1
ATOM 1466 N N . VAL A 1 182 ? -9.322 3.420 4.059 1.00 91.50 182 VAL A N 1
ATOM 1467 C CA . VAL A 1 182 ? -8.895 3.278 5.458 1.00 91.50 182 VAL A CA 1
ATOM 1468 C C . VAL A 1 182 ? -9.723 4.174 6.376 1.00 91.50 182 VAL A C 1
ATOM 1470 O O . VAL A 1 182 ? -10.257 3.681 7.366 1.00 91.50 182 VAL A O 1
ATOM 1473 N N . LEU A 1 183 ? -9.908 5.449 6.016 1.00 91.62 183 LEU A N 1
ATOM 1474 C CA . LEU A 1 183 ? -10.752 6.380 6.774 1.00 91.62 183 LEU A CA 1
ATOM 1475 C C . LEU A 1 183 ? -12.184 5.876 6.915 1.00 91.62 183 LEU A C 1
ATOM 1477 O O . LEU A 1 183 ? -12.684 5.763 8.029 1.00 91.62 183 LEU A O 1
ATOM 1481 N N . LEU A 1 184 ? -12.816 5.499 5.801 1.00 90.62 184 LEU A N 1
ATOM 1482 C CA . LEU A 1 184 ? -14.198 5.019 5.799 1.00 90.62 184 LEU A CA 1
ATOM 1483 C C . LEU A 1 184 ? -14.388 3.810 6.725 1.00 90.62 184 LEU A C 1
ATOM 1485 O O . LEU A 1 184 ? -15.438 3.647 7.346 1.00 90.62 184 LEU A O 1
ATOM 1489 N N . GLN A 1 185 ? -13.380 2.947 6.817 1.00 89.38 185 GLN A N 1
ATOM 1490 C CA . GLN A 1 185 ? -13.435 1.741 7.636 1.00 89.38 185 GLN A CA 1
ATOM 1491 C C . GLN A 1 185 ? -13.103 2.034 9.098 1.00 89.38 185 GLN A C 1
ATOM 1493 O O . GLN A 1 185 ? -13.796 1.522 9.973 1.00 89.38 185 GLN A O 1
ATOM 1498 N N . GLY A 1 186 ? -12.119 2.888 9.375 1.00 86.94 186 GLY A N 1
ATOM 1499 C CA . GLY A 1 186 ? -11.811 3.343 10.730 1.00 86.94 186 GLY A CA 1
ATOM 1500 C C . GLY A 1 186 ? -12.973 4.099 11.372 1.00 86.94 186 GLY A C 1
ATOM 1501 O O . GLY A 1 186 ? -13.348 3.804 12.504 1.00 86.94 186 GLY A O 1
ATOM 1502 N N . GLU A 1 187 ? -13.620 4.998 10.629 1.00 86.69 187 GLU A N 1
ATOM 1503 C CA . GLU A 1 187 ? -14.812 5.722 11.087 1.00 86.69 187 GLU A CA 1
ATOM 1504 C C . GLU A 1 187 ? -15.974 4.774 11.381 1.00 86.69 187 GLU A C 1
ATOM 1506 O O . GLU A 1 187 ? -16.586 4.866 12.444 1.00 86.69 187 GLU A O 1
ATOM 1511 N N . LYS A 1 188 ? -16.237 3.809 10.491 1.00 85.88 188 LYS A N 1
ATOM 1512 C CA . LYS A 1 188 ? -17.292 2.806 10.692 1.00 85.88 188 LYS A CA 1
ATOM 1513 C C . LYS A 1 188 ? -17.115 2.018 11.996 1.00 85.88 188 LYS A C 1
ATOM 1515 O O . LYS A 1 188 ? -18.110 1.669 12.623 1.00 85.88 188 LYS A O 1
ATOM 1520 N N . HIS A 1 189 ? -15.876 1.734 12.396 1.00 82.88 189 HIS A N 1
ATOM 1521 C CA . HIS A 1 189 ? -15.573 0.946 13.596 1.00 82.88 189 HIS A CA 1
ATOM 1522 C C . HIS A 1 189 ? -15.303 1.802 14.845 1.00 82.88 189 HIS A C 1
ATOM 1524 O O . HIS A 1 189 ? -15.141 1.242 15.920 1.00 82.88 189 HIS A O 1
ATOM 1530 N N . ARG A 1 190 ? -15.284 3.138 14.735 1.00 74.50 190 ARG A N 1
ATOM 1531 C CA . ARG A 1 190 ? -15.183 4.060 15.883 1.00 74.50 190 ARG A CA 1
ATOM 1532 C C . ARG A 1 190 ? -16.529 4.283 16.589 1.00 74.50 190 ARG A C 1
ATOM 1534 O O . ARG A 1 190 ? -16.547 4.741 17.724 1.00 74.50 190 ARG A O 1
ATOM 1541 N N . VAL A 1 191 ? -17.645 4.020 15.906 1.00 58.09 191 VAL A N 1
ATOM 1542 C CA . VAL A 1 191 ? -19.018 4.321 16.372 1.00 58.09 191 VAL A CA 1
ATOM 1543 C C . VAL A 1 191 ? -19.626 3.180 17.219 1.00 58.09 191 VAL A C 1
ATOM 1545 O O . VAL A 1 191 ? -20.792 3.239 17.602 1.00 58.09 191 VAL A O 1
ATOM 1548 N N . HIS A 1 192 ? -18.842 2.155 17.556 1.00 40.94 192 HIS A N 1
ATOM 1549 C CA . HIS A 1 192 ? -19.243 1.022 18.395 1.00 40.94 192 HIS A CA 1
ATOM 1550 C C . HIS A 1 192 ? -18.270 0.843 19.556 1.00 40.94 192 HIS A C 1
ATOM 1552 O O . HIS A 1 192 ? -18.749 0.432 20.635 1.00 40.94 192 HIS A O 1
#

pLDDT: mean 72.85, std 20.4, range [30.36, 95.31]

Mean predicted aligned error: 11.53 Å

Radius of gyration: 17.56 Å; Cα contacts (8 Å, |Δi|>4): 154; chains: 1; bounding box: 47×39×43 Å

Sequence (192 aa):
MTFQSKPRARAFPAQNRDMLKAVLEIYAEAVCTLAGRGANSPPEVEDIIPRLENWMITACWTLRRLPDREAGFLRLRGALWPETAPEAGTYAGTSVTSFQARRRVRISAEEIDRMQPTLDLLLLLPDVADRRLLFWAAWHQEGEVLARIPWAKVRRSLDLSASRWTLKRQYQGALEWLARLVLLQGEKHRVH

Secondary structure (DSSP, 8-state):
---------PPPPTT-HHHHHHHHHHHHHHHHHHTTT-TTPPPPHHHHHHHHHHHHHHHHHHHHH-S-HHHHHHHHHHHH-TTS---------S---TTTTS------HHHHHHHHHHHHGGGGSS-HHHHHHHHHHHHHS-TTT-SS--HHHHHHHHT----HHHHHHHHHHHHHHHHHHHHHHHHHHH--